Protein AF-0000000074705515 (afdb_homodimer)

Organism: Acropora cervicornis (NCBI:txid6130)

Solvent-accessible surface area (backbone atoms only — not comparable to full-atom values): 12328 Å² total; per-residue (Å²): 80,34,46,31,44,34,35,26,32,73,85,72,43,76,29,37,78,48,48,69,44,78,87,46,38,68,61,46,53,52,49,51,54,53,50,50,52,45,44,56,41,24,40,62,31,72,72,70,71,75,64,65,85,79,60,73,47,37,56,23,38,26,66,47,67,85,63,54,30,33,39,39,39,26,22,37,62,61,33,49,37,48,52,55,47,68,70,32,91,86,50,58,89,86,46,70,68,76,54,62,71,41,48,51,55,54,50,60,38,35,55,75,125,79,34,46,30,45,34,35,26,31,73,84,72,42,76,28,37,76,48,48,70,44,80,86,45,40,68,60,46,54,51,49,51,53,53,50,49,53,46,43,55,41,24,41,63,30,73,72,71,66,82,61,64,86,78,60,72,49,38,54,25,38,25,66,46,67,88,65,53,30,36,40,39,39,27,22,39,61,60,34,50,36,48,51,55,48,66,70,32,92,84,49,57,87,87,46,70,68,75,56,62,72,40,50,50,53,55,50,60,38,35,55,75,124

Nearest PDB structures (foldseek):
  9jq8-assembly1_A  TM=4.983E-01  e=3.612E-02  Promethearchaeum syntrophicum
  7f8f-assembly1_A-2  TM=4.568E-01  e=4.099E-02  Candidatus Odinarchaeum yellowstonii
  5y3a-assembly2_G  TM=5.419E-01  e=1.646E-01  Homo sapiens
  5x6u-assembly1_B  TM=5.073E-01  e=4.248E-01  Homo sapiens
  7unf-assembly1_a  TM=2.396E-01  e=4.996E+00  Homo sapiens

Foldseek 3Di:
DWQKKFKAALVRHTPDIDGPDPVCRVVVNVVSSVVVVVCVVCVVVVPDCPDPVPDQWDWDKDADPPGSMMMITIHRLLVVLVVVLVPDPPDDPPDDDDDPSNVVSVVVVVDPD/DWQKKFKAALVRHTPDIDGPDPVCRVVVNVVSSVVVVVCCVCVVVVPDCPDPVPDQWDWDKDADPPGSMMMITIHRLLVVLVVVLVPDPPDDPPDDDDDPSNVVSVVVVVDPD

Sequence (226 aa):
MAVCVAVIGKENYPLFLRTVSPEEELKFHYTVHTSLDVVEEKVSSLTKSSNDPRELYLGLYGYVTNTKIKFVVMFRKLHVAYTDMFCNPFYNPGENITSRIFERTVIGMMKQDMAVCVAVIGKENYPLFLRTVSPEEELKFHYTVHTSLDVVEEKVSSLTKSSNDPRELYLGLYGYVTNTKIKFVVMFRKLHVAYTDMFCNPFYNPGENITSRIFERTVIGMMKQD

pLDDT: mean 81.46, std 16.86, range [33.84, 96.12]

Radius of gyration: 16.66 Å; Cα contacts (8 Å, |Δi|>4): 358; chains: 2; bounding box: 40×55×41 Å

InterPro domains:
  IPR006722 Trafficking protein particle complex subunit 2 [PF04628] (7-111)
  IPR006722 Trafficking protein particle complex subunit 2 [PTHR12403] (1-110)
  IPR011012 Longin-like domain superfamily [SSF64356] (3-110)
  IPR044760 Trafficking protein particle complex subunit 2-like [cd14854] (3-110)

Structure (mmCIF, N/CA/C/O backbone):
data_AF-0000000074705515-model_v1
#
loop_
_entity.id
_entity.type
_entity.pdbx_description
1 polymer 'Trafficking protein particle complex subunit 2-like protein'
#
loop_
_atom_site.group_PDB
_atom_site.id
_atom_site.type_symbol
_atom_site.label_atom_id
_atom_site.label_alt_id
_atom_site.label_comp_id
_atom_site.label_asym_id
_atom_site.label_entity_id
_atom_site.label_seq_id
_atom_site.pdbx_PDB_ins_code
_atom_site.Cartn_x
_atom_site.Cartn_y
_atom_site.Cartn_z
_atom_site.occupancy
_atom_site.B_iso_or_equiv
_atom_site.auth_seq_id
_atom_site.auth_comp_id
_atom_site.auth_asym_id
_atom_site.auth_atom_id
_atom_site.pdbx_PDB_model_num
ATOM 1 N N . MET A 1 1 ? -8.562 4.43 -4.98 1 83.75 1 MET A N 1
ATOM 2 C CA . MET A 1 1 ? -8.516 3.303 -5.91 1 83.75 1 MET A CA 1
ATOM 3 C C . MET A 1 1 ? -7.094 3.078 -6.422 1 83.75 1 MET A C 1
ATOM 5 O O . MET A 1 1 ? -6.41 4.031 -6.801 1 83.75 1 MET A O 1
ATOM 9 N N . ALA A 1 2 ? -6.727 1.833 -6.402 1 93.56 2 ALA A N 1
ATOM 10 C CA . ALA A 1 2 ? -5.406 1.481 -6.918 1 93.56 2 ALA A CA 1
ATOM 11 C C . ALA A 1 2 ? -5.402 1.448 -8.445 1 93.56 2 ALA A C 1
ATOM 13 O O . ALA A 1 2 ? -6.387 1.04 -9.062 1 93.56 2 ALA A O 1
ATOM 14 N N . VAL A 1 3 ? -4.395 1.862 -9.062 1 93.75 3 VAL A N 1
ATOM 15 C CA . VAL A 1 3 ? -4.293 1.846 -10.523 1 93.75 3 VAL A CA 1
ATOM 16 C C . VAL A 1 3 ? -3.477 0.636 -10.969 1 93.75 3 VAL A C 1
ATOM 18 O O . VAL A 1 3 ? -3.506 0.258 -12.141 1 93.75 3 VAL A O 1
ATOM 21 N N . CYS A 1 4 ? -2.738 0.109 -10.039 1 94.31 4 CYS A N 1
ATOM 22 C CA . CYS A 1 4 ? -1.902 -1.054 -10.312 1 94.31 4 CYS A CA 1
ATOM 23 C C . CYS A 1 4 ? -1.697 -1.889 -9.055 1 94.31 4 CYS A C 1
ATOM 25 O O . CYS A 1 4 ? -1.466 -1.344 -7.977 1 94.31 4 CYS A O 1
ATOM 27 N N . VAL A 1 5 ? -1.771 -3.207 -9.172 1 95.75 5 VAL A N 1
ATOM 28 C CA . VAL A 1 5 ? -1.422 -4.164 -8.125 1 95.75 5 VAL A CA 1
ATOM 29 C C . VAL A 1 5 ? -0.512 -5.246 -8.695 1 95.75 5 VAL A C 1
ATOM 31 O O . VAL A 1 5 ? -0.834 -5.859 -9.719 1 95.75 5 VAL A O 1
ATOM 34 N N . ALA A 1 6 ? 0.625 -5.449 -8.094 1 95.88 6 ALA A N 1
ATOM 35 C CA . ALA A 1 6 ? 1.577 -6.461 -8.547 1 95.88 6 ALA A CA 1
ATOM 36 C C . ALA A 1 6 ? 2.02 -7.359 -7.398 1 95.88 6 ALA A C 1
ATOM 38 O O . ALA A 1 6 ? 2.182 -6.895 -6.27 1 95.88 6 ALA A O 1
ATOM 39 N N . VAL A 1 7 ? 2.16 -8.617 -7.688 1 95 7 VAL A N 1
ATOM 40 C CA . VAL A 1 7 ? 2.777 -9.586 -6.785 1 95 7 VAL A CA 1
ATOM 41 C C . VAL A 1 7 ? 4.109 -10.047 -7.363 1 95 7 VAL A C 1
ATOM 43 O O . VAL A 1 7 ? 4.168 -10.523 -8.5 1 95 7 VAL A O 1
ATOM 46 N N . ILE A 1 8 ? 5.094 -9.875 -6.543 1 92.5 8 ILE A N 1
ATOM 47 C CA . ILE A 1 8 ? 6.449 -10.156 -7.012 1 92.5 8 ILE A CA 1
ATOM 48 C C . ILE A 1 8 ? 7.023 -11.352 -6.254 1 92.5 8 ILE A C 1
ATOM 50 O O . ILE A 1 8 ? 6.988 -11.383 -5.02 1 92.5 8 ILE A O 1
ATOM 54 N N . GLY A 1 9 ? 7.586 -12.242 -6.949 1 90.12 9 GLY A N 1
ATOM 55 C CA . GLY A 1 9 ? 8.156 -13.438 -6.352 1 90.12 9 GLY A CA 1
ATOM 56 C C . GLY A 1 9 ? 9.508 -13.195 -5.707 1 90.12 9 GLY A C 1
ATOM 57 O O . GLY A 1 9 ? 10.062 -12.094 -5.797 1 90.12 9 GLY A O 1
ATOM 58 N N . LYS A 1 10 ? 10.031 -14.273 -5.148 1 84.94 10 LYS A N 1
ATOM 59 C CA . LYS A 1 10 ? 11.289 -14.227 -4.402 1 84.94 10 LYS A CA 1
ATOM 60 C C . LYS A 1 10 ? 12.445 -13.812 -5.297 1 84.94 10 LYS A C 1
ATOM 62 O O . LYS A 1 10 ? 13.375 -13.133 -4.848 1 84.94 10 LYS A O 1
ATOM 67 N N . GLU A 1 11 ? 12.344 -14.102 -6.547 1 84.81 11 GLU A N 1
ATOM 68 C CA . GLU A 1 11 ? 13.406 -13.781 -7.496 1 84.81 11 GLU A CA 1
ATOM 69 C C . GLU A 1 11 ? 13.148 -12.445 -8.18 1 84.81 11 GLU A C 1
ATOM 71 O O . GLU A 1 11 ? 13.727 -12.156 -9.227 1 84.81 11 GLU A O 1
ATOM 76 N N . ASN A 1 12 ? 12.25 -11.68 -7.758 1 83.12 12 ASN A N 1
ATOM 77 C CA . ASN A 1 12 ? 11.938 -10.328 -8.203 1 83.12 12 ASN A CA 1
ATOM 78 C C . ASN A 1 12 ? 11.281 -10.328 -9.578 1 83.12 12 ASN A C 1
ATOM 80 O O . ASN A 1 12 ? 11.406 -9.367 -10.336 1 83.12 12 ASN A O 1
ATOM 84 N N . TYR A 1 13 ? 10.68 -11.43 -9.914 1 87.88 13 TYR A N 1
ATOM 85 C CA . TYR A 1 13 ? 9.836 -11.484 -11.109 1 87.88 13 TYR A CA 1
ATOM 86 C C . TYR A 1 13 ? 8.367 -11.352 -10.742 1 87.88 13 TYR A C 1
ATOM 88 O O . TYR A 1 13 ? 7.922 -11.891 -9.727 1 87.88 13 TYR A O 1
ATOM 96 N N . PRO A 1 14 ? 7.676 -10.734 -11.641 1 92.44 14 PRO A N 1
ATOM 97 C CA . PRO A 1 14 ? 6.246 -10.594 -11.344 1 92.44 14 PRO A CA 1
ATOM 98 C C . PRO A 1 14 ? 5.484 -11.906 -11.484 1 92.44 14 PRO A C 1
ATOM 100 O O . PRO A 1 14 ? 5.621 -12.602 -12.492 1 92.44 14 PRO A O 1
ATOM 103 N N . LEU A 1 15 ? 4.77 -12.281 -10.484 1 94.88 15 LEU A N 1
ATOM 104 C CA . LEU A 1 15 ? 3.881 -13.438 -10.5 1 94.88 15 LEU A CA 1
ATOM 105 C C . LEU A 1 15 ? 2.463 -13.031 -10.875 1 94.88 15 LEU A C 1
ATOM 107 O O . LEU A 1 15 ? 1.646 -13.875 -11.25 1 94.88 15 LEU A O 1
ATOM 111 N N . PHE A 1 16 ? 2.127 -11.805 -10.734 1 96.06 16 PHE A N 1
ATOM 112 C CA . PHE A 1 16 ? 0.801 -11.25 -10.977 1 96.06 16 PHE A CA 1
ATOM 113 C C . PHE A 1 16 ? 0.88 -9.742 -11.203 1 96.06 16 PHE A C 1
ATOM 115 O O . PHE A 1 16 ? 1.636 -9.047 -10.523 1 96.06 16 PHE A O 1
ATOM 122 N N . LEU A 1 17 ? 0.233 -9.227 -12.203 1 95.62 17 LEU A N 1
ATOM 123 C CA . LEU A 1 17 ? 0.138 -7.797 -12.477 1 95.62 17 LEU A CA 1
ATOM 124 C C . LEU A 1 17 ? -1.242 -7.438 -13.016 1 95.62 17 LEU A C 1
ATOM 126 O O . LEU A 1 17 ? -1.699 -8.023 -14 1 95.62 17 LEU A O 1
ATOM 130 N N . ARG A 1 18 ? -1.896 -6.562 -12.367 1 94.88 18 ARG A N 1
ATOM 131 C CA . ARG A 1 18 ? -3.188 -6.051 -12.812 1 94.88 18 ARG A CA 1
ATOM 132 C C . ARG A 1 18 ? -3.215 -4.527 -12.773 1 94.88 18 ARG A C 1
ATOM 134 O O . ARG A 1 18 ? -2.734 -3.916 -11.82 1 94.88 18 ARG A O 1
ATOM 141 N N . THR A 1 19 ? -3.729 -3.92 -13.852 1 94.62 19 THR A N 1
ATOM 142 C CA . THR A 1 19 ? -3.846 -2.469 -13.945 1 94.62 19 THR A CA 1
ATOM 143 C C . THR A 1 19 ? -5.273 -2.062 -14.297 1 94.62 19 THR A C 1
ATOM 145 O O . THR A 1 19 ? -6.059 -2.881 -14.781 1 94.62 19 THR A O 1
ATOM 148 N N . VAL A 1 20 ? -5.691 -0.851 -13.984 1 91.75 20 VAL A N 1
ATOM 149 C CA . VAL A 1 20 ? -7.035 -0.36 -14.273 1 91.75 20 VAL A CA 1
ATOM 150 C C . VAL A 1 20 ? -7.25 -0.314 -15.789 1 91.75 20 VAL A C 1
ATOM 152 O O . VAL A 1 20 ? -8.352 -0.572 -16.266 1 91.75 20 VAL A O 1
ATOM 155 N N . SER A 1 21 ? -6.273 0.039 -16.484 1 90.06 21 SER A N 1
ATOM 156 C CA . SER A 1 21 ? -6.324 0.093 -17.938 1 90.06 21 SER A CA 1
ATOM 157 C C . SER A 1 21 ? -5.352 -0.904 -18.562 1 90.06 21 SER A C 1
ATOM 159 O O . SER A 1 21 ? -4.137 -0.794 -18.375 1 90.06 21 SER A O 1
ATOM 161 N N . PRO A 1 22 ? -5.898 -1.825 -19.359 1 87.94 22 PRO A N 1
ATOM 162 C CA . PRO A 1 22 ? -5.02 -2.809 -20 1 87.94 22 PRO A CA 1
ATOM 163 C C . PRO A 1 22 ? -3.928 -2.162 -20.844 1 87.94 22 PRO A C 1
ATOM 165 O O . PRO A 1 22 ? -2.834 -2.717 -20.984 1 87.94 22 PRO A O 1
ATOM 168 N N . GLU A 1 23 ? -4.23 -0.975 -21.281 1 91.31 23 GLU A N 1
ATOM 169 C CA . GLU A 1 23 ? -3.279 -0.285 -22.156 1 91.31 23 GLU A CA 1
ATOM 170 C C . GLU A 1 23 ? -2.062 0.196 -21.359 1 91.31 23 GLU A C 1
ATOM 172 O O . GLU A 1 23 ? -1.017 0.49 -21.953 1 91.31 23 GLU A O 1
ATOM 177 N N . GLU A 1 24 ? -2.193 0.232 -20.078 1 89.44 24 GLU A N 1
ATOM 178 C CA . GLU A 1 24 ? -1.112 0.754 -19.25 1 89.44 24 GLU A CA 1
ATOM 179 C C . GLU A 1 24 ? -0.312 -0.377 -18.609 1 89.44 24 GLU A C 1
ATOM 181 O O . GLU A 1 24 ? 0.621 -0.129 -17.844 1 89.44 24 GLU A O 1
ATOM 186 N N . GLU A 1 25 ? -0.607 -1.573 -18.953 1 90.12 25 GLU A N 1
ATOM 187 C CA . GLU A 1 25 ? 0.01 -2.725 -18.312 1 90.12 25 GLU A CA 1
ATOM 188 C C . GLU A 1 25 ? 1.523 -2.725 -18.5 1 90.12 25 GLU A C 1
ATOM 190 O O . GLU A 1 25 ? 2.277 -2.967 -17.562 1 90.12 25 GLU A O 1
ATOM 195 N N . LEU A 1 26 ? 1.938 -2.443 -19.781 1 88.44 26 LEU A N 1
ATOM 196 C CA . LEU A 1 26 ? 3.367 -2.426 -20.078 1 88.44 26 LEU A CA 1
ATOM 197 C C . LEU A 1 26 ? 4.066 -1.324 -19.281 1 88.44 26 LEU A C 1
ATOM 199 O O . LEU A 1 26 ? 5.133 -1.549 -18.703 1 88.44 26 LEU A O 1
ATOM 203 N N . LYS A 1 27 ? 3.484 -0.218 -19.25 1 89.44 27 LYS A N 1
ATOM 204 C CA . LYS A 1 27 ? 4.016 0.913 -18.5 1 89.44 27 LYS A CA 1
ATOM 205 C C . LYS A 1 27 ? 4.188 0.559 -17.016 1 89.44 27 LYS A C 1
ATOM 207 O O . LYS A 1 27 ? 5.25 0.8 -16.438 1 89.44 27 LYS A O 1
ATOM 212 N N . PHE A 1 28 ? 3.221 -0.114 -16.5 1 89.19 28 PHE A N 1
ATOM 213 C CA . PHE A 1 28 ? 3.273 -0.417 -15.078 1 89.19 28 PHE A CA 1
ATOM 214 C C . PHE A 1 28 ? 4.219 -1.581 -14.805 1 89.19 28 PHE A C 1
ATOM 216 O O . PHE A 1 28 ? 4.867 -1.631 -13.758 1 89.19 28 PHE A O 1
ATOM 223 N N . HIS A 1 29 ? 4.324 -2.43 -15.734 1 89.19 29 HIS A N 1
ATOM 224 C CA . HIS A 1 29 ? 5.316 -3.492 -15.609 1 89.19 29 HIS A CA 1
ATOM 225 C C . HIS A 1 29 ? 6.707 -2.918 -15.367 1 89.19 29 HIS A C 1
ATOM 227 O O . HIS A 1 29 ? 7.41 -3.355 -14.453 1 89.19 29 HIS A O 1
ATOM 233 N N . TYR A 1 30 ? 7.012 -1.935 -16.188 1 86.75 30 TYR A N 1
ATOM 234 C CA . TYR A 1 30 ? 8.305 -1.267 -16.062 1 86.75 30 TYR A CA 1
ATOM 235 C C . TYR A 1 30 ? 8.391 -0.478 -14.758 1 86.75 30 TYR A C 1
ATOM 237 O O . TYR A 1 30 ? 9.398 -0.529 -14.062 1 86.75 30 TYR A O 1
ATOM 245 N N . THR A 1 31 ? 7.418 0.195 -14.406 1 84.69 31 THR A N 1
ATOM 246 C CA . THR A 1 31 ? 7.371 1.037 -13.211 1 84.69 31 THR A CA 1
ATOM 247 C C . THR A 1 31 ? 7.555 0.199 -11.953 1 84.69 31 THR A C 1
ATOM 249 O O . THR A 1 31 ? 8.289 0.591 -11.039 1 84.69 31 THR A O 1
ATOM 252 N N . VAL A 1 32 ? 6.941 -0.949 -11.93 1 85.88 32 VAL A N 1
ATOM 253 C CA . VAL A 1 32 ? 7.031 -1.849 -10.789 1 85.88 32 VAL A CA 1
ATOM 254 C C . VAL A 1 32 ? 8.469 -2.342 -10.633 1 85.88 32 VAL A C 1
ATOM 256 O O . VAL A 1 32 ? 9.031 -2.293 -9.539 1 85.88 32 VAL A O 1
ATOM 259 N N . HIS A 1 33 ? 9.031 -2.672 -11.695 1 83.25 33 HIS A N 1
ATOM 260 C CA . HIS A 1 33 ? 10.414 -3.145 -11.672 1 83.25 33 HIS A CA 1
ATOM 261 C C . HIS A 1 33 ? 11.359 -2.066 -11.148 1 83.25 33 HIS A C 1
ATOM 263 O O . HIS A 1 33 ? 12.188 -2.334 -10.281 1 83.25 33 HIS A O 1
ATOM 269 N N . THR A 1 34 ? 11.188 -0.962 -11.703 1 79.06 34 THR A N 1
ATOM 270 C CA . THR A 1 34 ? 12.062 0.144 -11.328 1 79.06 34 THR A CA 1
ATOM 271 C C . THR A 1 34 ? 11.844 0.538 -9.867 1 79.06 34 THR A C 1
ATOM 273 O O . THR A 1 34 ? 12.797 0.833 -9.148 1 79.06 34 THR A O 1
ATOM 276 N N . SER A 1 35 ? 10.57 0.546 -9.367 1 74.06 35 SER A N 1
ATOM 277 C CA . SER A 1 35 ? 10.242 0.903 -7.988 1 74.06 35 SER A CA 1
ATOM 278 C C . SER A 1 35 ? 10.859 -0.084 -7 1 74.06 35 SER A C 1
ATOM 280 O O . SER A 1 35 ? 11.375 0.315 -5.957 1 74.06 35 SER A O 1
ATOM 282 N N . LEU A 1 36 ? 10.836 -1.249 -7.398 1 75.25 36 LEU A N 1
ATOM 283 C CA . LEU A 1 36 ? 11.398 -2.277 -6.535 1 75.25 36 LEU A CA 1
ATOM 284 C C . LEU A 1 36 ? 12.906 -2.1 -6.387 1 75.25 36 LEU A C 1
ATOM 286 O O . LEU A 1 36 ? 13.453 -2.244 -5.289 1 75.25 36 LEU A O 1
ATOM 290 N N . ASP A 1 37 ? 13.523 -1.811 -7.457 1 72.19 37 ASP A N 1
ATOM 291 C CA . ASP A 1 37 ? 14.961 -1.555 -7.434 1 72.19 37 ASP A CA 1
ATOM 292 C C . ASP A 1 37 ? 15.289 -0.381 -6.512 1 72.19 37 ASP A C 1
ATOM 294 O O . ASP A 1 37 ? 16.266 -0.433 -5.758 1 72.19 37 ASP A O 1
ATOM 298 N N . VAL A 1 38 ? 14.5 0.589 -6.621 1 69.25 38 VAL A N 1
ATOM 299 C CA . VAL A 1 38 ? 14.727 1.807 -5.852 1 69.25 38 VAL A CA 1
ATOM 300 C C . VAL A 1 38 ? 14.484 1.528 -4.367 1 69.25 38 VAL A C 1
ATOM 302 O O . VAL A 1 38 ? 15.258 1.971 -3.516 1 69.25 38 VAL A O 1
ATOM 305 N N . VAL A 1 39 ? 13.469 0.827 -4.102 1 66.81 39 VAL A N 1
ATOM 306 C CA . VAL A 1 39 ? 13.141 0.515 -2.713 1 66.81 39 VAL A CA 1
ATOM 307 C C . VAL A 1 39 ? 14.25 -0.344 -2.104 1 66.81 39 VAL A C 1
ATOM 309 O O . VAL A 1 39 ? 14.703 -0.084 -0.985 1 66.81 39 VAL A O 1
ATOM 312 N N . GLU A 1 40 ? 14.594 -1.318 -2.828 1 66.69 40 GLU A N 1
ATOM 313 C CA . GLU A 1 40 ? 15.656 -2.188 -2.346 1 66.69 40 GLU A CA 1
ATOM 314 C C . GLU A 1 40 ? 16.953 -1.404 -2.139 1 66.69 40 GLU A C 1
ATOM 316 O O . GLU A 1 40 ? 17.703 -1.676 -1.199 1 66.69 40 GLU A O 1
ATOM 321 N N . GLU A 1 41 ? 17.047 -0.485 -3.117 1 63.94 41 GLU A N 1
ATOM 322 C CA . GLU A 1 41 ? 18.234 0.354 -3 1 63.94 41 GLU A CA 1
ATOM 323 C C . GLU A 1 41 ? 18.109 1.339 -1.842 1 63.94 41 GLU A C 1
ATOM 325 O O . GLU A 1 41 ? 19.062 1.567 -1.104 1 63.94 41 GLU A O 1
ATOM 330 N N . LYS A 1 42 ? 16.969 2.064 -1.9 1 57.47 42 LYS A N 1
ATOM 331 C CA . LYS A 1 42 ? 16.75 3.051 -0.849 1 57.47 42 LYS A CA 1
ATOM 332 C C . LYS A 1 42 ? 16.641 2.385 0.52 1 57.47 42 LYS A C 1
ATOM 334 O O . LYS A 1 42 ? 17.156 2.908 1.512 1 57.47 42 LYS A O 1
ATOM 339 N N . VAL A 1 43 ? 15.742 1.42 0.415 1 50.38 43 VAL A N 1
ATOM 340 C CA . VAL A 1 43 ? 15.719 0.692 1.68 1 50.38 43 VAL A CA 1
ATOM 341 C C . VAL A 1 43 ? 17.141 0.292 2.068 1 50.38 43 VAL A C 1
ATOM 343 O O . VAL A 1 43 ? 17.516 0.378 3.24 1 50.38 43 VAL A O 1
ATOM 346 N N . SER A 1 44 ? 17.766 -0.224 1.074 1 49.06 44 SER A N 1
ATOM 347 C CA . SER A 1 44 ? 19.1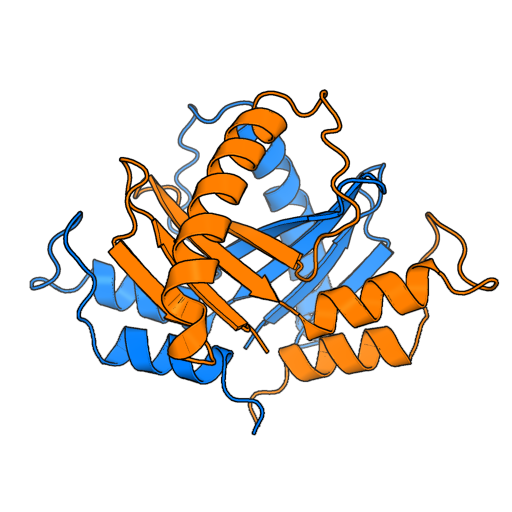72 -0.494 1.375 1 49.06 44 SER A CA 1
ATOM 348 C C . SER A 1 44 ? 19.953 0.799 1.591 1 49.06 44 SER A C 1
ATOM 350 O O . SER A 1 44 ? 20.938 0.821 2.336 1 49.06 44 SER A O 1
ATOM 352 N N . SER A 1 45 ? 19.578 1.835 0.698 1 46.62 45 SER A N 1
ATOM 353 C CA . SER A 1 45 ? 20.234 3.133 0.786 1 46.62 45 SER A CA 1
ATOM 354 C C . SER A 1 45 ? 19.328 4.176 1.424 1 46.62 45 SER A C 1
ATOM 356 O O . SER A 1 45 ? 18.484 4.773 0.745 1 46.62 45 SER A O 1
ATOM 358 N N . LEU A 1 46 ? 18.469 3.926 2.316 1 41 46 LEU A N 1
ATOM 359 C CA . LEU A 1 46 ? 17.719 5.047 2.867 1 41 46 LEU A CA 1
ATOM 360 C C . LEU A 1 46 ? 18.453 6.363 2.633 1 41 46 LEU A C 1
ATOM 362 O O . LEU A 1 46 ? 17.953 7.43 2.988 1 41 46 LEU A O 1
ATOM 366 N N . THR A 1 47 ? 19.734 6.43 2.406 1 33.84 47 THR A N 1
ATOM 367 C CA . THR A 1 47 ? 20.234 7.781 2.193 1 33.84 47 THR A CA 1
ATOM 368 C C . THR A 1 47 ? 19.797 8.32 0.834 1 33.84 47 THR A C 1
ATOM 370 O O . THR A 1 47 ? 19.688 9.531 0.64 1 33.84 47 THR A O 1
ATOM 373 N N . LYS A 1 48 ? 20.172 7.598 -0.294 1 34.16 48 LYS A N 1
ATOM 374 C CA . LYS A 1 48 ? 20.391 8.445 -1.463 1 34.16 48 LYS A CA 1
ATOM 375 C C . LYS A 1 48 ? 19.062 8.836 -2.113 1 34.16 48 LYS A C 1
ATOM 377 O O . LYS A 1 48 ? 18.156 8.008 -2.211 1 34.16 48 LYS A O 1
ATOM 382 N N . SER A 1 49 ? 18.594 10.062 -2.277 1 37.28 49 SER A N 1
ATOM 383 C CA . SER A 1 49 ? 17.594 11.031 -2.715 1 37.28 49 SER A CA 1
ATOM 384 C C . SER A 1 49 ? 17.094 10.719 -4.121 1 37.28 49 SER A C 1
ATOM 386 O O . SER A 1 49 ? 17.562 11.312 -5.098 1 37.28 49 SER A O 1
ATOM 388 N N . SER A 1 50 ? 17.016 9.633 -4.68 1 37.09 50 SER A N 1
ATOM 389 C CA . SER A 1 50 ? 16.734 9.953 -6.074 1 37.09 50 SER A CA 1
ATOM 390 C C . SER A 1 50 ? 15.336 10.562 -6.215 1 37.09 50 SER A C 1
ATOM 392 O O . SER A 1 50 ? 14.352 9.977 -5.762 1 37.09 50 SER A O 1
ATOM 394 N N . ASN A 1 51 ? 15.109 11.82 -6.141 1 39.62 51 ASN A N 1
ATOM 395 C CA . ASN A 1 51 ? 14.234 12.969 -6.359 1 39.62 51 ASN A CA 1
ATOM 396 C C . ASN A 1 51 ? 13.391 12.797 -7.617 1 39.62 51 ASN A C 1
ATOM 398 O O . ASN A 1 51 ? 13.789 13.227 -8.703 1 39.62 51 ASN A O 1
ATOM 402 N N . ASP A 1 52 ? 12.766 11.734 -7.984 1 44.41 52 ASP A N 1
ATOM 403 C CA . ASP A 1 52 ? 12.062 12.102 -9.211 1 44.41 52 ASP A CA 1
ATOM 404 C C . ASP A 1 52 ? 10.664 12.633 -8.898 1 44.41 52 ASP A C 1
ATOM 406 O O . ASP A 1 52 ? 9.773 11.867 -8.523 1 44.41 52 ASP A O 1
ATOM 410 N N . PRO A 1 53 ? 10.453 13.883 -8.531 1 44.16 53 PRO A N 1
ATOM 411 C CA . PRO A 1 53 ? 9.219 14.648 -8.344 1 44.16 53 PRO A CA 1
ATOM 412 C C . PRO A 1 53 ? 8.117 14.242 -9.32 1 44.16 53 PRO A C 1
ATOM 414 O O . PRO A 1 53 ? 6.957 14.617 -9.141 1 44.16 53 PRO A O 1
ATOM 417 N N . ARG A 1 54 ? 8.484 13.633 -10.367 1 45.09 54 ARG A N 1
ATOM 418 C CA . ARG A 1 54 ? 7.594 13.398 -11.5 1 45.09 54 ARG A CA 1
ATOM 419 C C . ARG A 1 54 ? 6.746 12.148 -11.281 1 45.09 54 ARG A C 1
ATOM 421 O O . ARG A 1 54 ? 6.059 11.688 -12.195 1 45.09 54 ARG A O 1
ATOM 428 N N . GLU A 1 55 ? 6.664 11.727 -9.984 1 62.22 55 GLU A N 1
ATOM 429 C CA . GLU A 1 55 ? 5.918 10.484 -9.828 1 62.22 55 GLU A CA 1
ATOM 430 C C . GLU A 1 55 ? 4.414 10.742 -9.836 1 62.22 55 GLU A C 1
ATOM 432 O O . GLU A 1 55 ? 3.928 11.641 -9.141 1 62.22 55 GLU A O 1
ATOM 437 N N . LEU A 1 56 ? 3.719 10.172 -10.781 1 70.5 56 LEU A N 1
ATOM 438 C CA . LEU A 1 56 ? 2.279 10.32 -10.977 1 70.5 56 LEU A CA 1
ATOM 439 C C . LEU A 1 56 ? 1.506 9.43 -10.016 1 70.5 56 LEU A C 1
ATOM 441 O O . LEU A 1 56 ? 0.307 9.633 -9.805 1 70.5 56 LEU A O 1
ATOM 445 N N . TYR A 1 57 ? 2.275 8.633 -9.305 1 82.38 57 TYR A N 1
ATOM 446 C CA . TYR A 1 57 ? 1.628 7.656 -8.438 1 82.38 57 TYR A CA 1
ATOM 447 C C . TYR A 1 57 ? 2.389 7.5 -7.129 1 82.38 57 TYR A C 1
ATOM 449 O O . TYR A 1 57 ? 3.592 7.766 -7.066 1 82.38 57 TYR A O 1
ATOM 457 N N . LEU A 1 58 ? 1.644 7.172 -6.203 1 84.56 58 LEU A N 1
ATOM 458 C CA . LEU A 1 58 ? 2.266 6.68 -4.977 1 84.56 58 LEU A CA 1
ATOM 459 C C . LEU A 1 58 ? 2.393 5.16 -5.008 1 84.56 58 LEU A C 1
ATOM 461 O O . LEU A 1 58 ? 1.388 4.449 -5.07 1 84.56 58 LEU A O 1
ATOM 465 N N . GLY A 1 59 ? 3.553 4.711 -4.984 1 86.81 59 GLY A N 1
ATOM 466 C CA . GLY A 1 59 ? 3.797 3.283 -4.871 1 86.81 59 GLY A CA 1
ATOM 467 C C . GLY A 1 59 ? 4.012 2.824 -3.443 1 86.81 59 GLY A C 1
ATOM 468 O O . GLY A 1 59 ? 4.785 3.432 -2.699 1 86.81 59 GLY A O 1
ATOM 469 N N . LEU A 1 60 ? 3.24 1.812 -3.141 1 86.12 60 LEU A N 1
ATOM 470 C CA . LEU A 1 60 ? 3.393 1.205 -1.823 1 86.12 60 LEU A CA 1
ATOM 471 C C . LEU A 1 60 ? 3.875 -0.237 -1.941 1 86.12 60 LEU A C 1
ATOM 473 O O . LEU A 1 60 ? 3.438 -0.971 -2.83 1 86.12 60 LEU A O 1
ATOM 477 N N . TYR A 1 61 ? 4.746 -0.532 -1.023 1 84.12 61 TYR A N 1
ATOM 478 C CA . TYR A 1 61 ? 5.375 -1.848 -1.065 1 84.12 61 TYR A CA 1
ATOM 479 C C . TYR A 1 61 ? 5.211 -2.572 0.266 1 84.12 61 TYR A C 1
ATOM 481 O O . TYR A 1 61 ? 5.273 -1.951 1.329 1 84.12 61 TYR A O 1
ATOM 489 N N . GLY A 1 62 ? 5.004 -3.85 0.147 1 85.25 62 GLY A N 1
ATOM 490 C CA . GLY A 1 62 ? 4.949 -4.676 1.343 1 85.25 62 GLY A CA 1
ATOM 491 C C . GLY A 1 62 ? 5.363 -6.113 1.094 1 85.25 62 GLY A C 1
ATOM 492 O O . GLY A 1 62 ? 5.469 -6.543 -0.056 1 85.25 62 GLY A O 1
ATOM 493 N N . TYR A 1 63 ? 5.785 -6.711 2.135 1 76.94 63 TYR A N 1
ATOM 494 C CA . TYR A 1 63 ? 6.281 -8.078 2.049 1 76.94 63 TYR A CA 1
ATOM 495 C C . TYR A 1 63 ? 5.465 -9.016 2.938 1 76.94 63 TYR A C 1
ATOM 497 O O . TYR A 1 63 ? 5.039 -8.625 4.027 1 76.94 63 TYR A O 1
ATOM 505 N N . VAL A 1 64 ? 5.219 -10.188 2.322 1 69.19 64 VAL A N 1
ATOM 506 C CA . VAL A 1 64 ? 4.652 -11.242 3.162 1 69.19 64 VAL A CA 1
ATOM 507 C C . VAL A 1 64 ? 5.777 -12.055 3.797 1 69.19 64 VAL A C 1
ATOM 509 O O . VAL A 1 64 ? 6.547 -12.711 3.094 1 69.19 64 VAL A O 1
ATOM 512 N N . THR A 1 65 ? 6.016 -11.844 5.039 1 61.53 65 THR A N 1
ATOM 513 C CA . THR A 1 65 ? 7.168 -12.234 5.844 1 61.53 65 THR A CA 1
ATOM 514 C C . THR A 1 65 ? 7.621 -13.648 5.488 1 61.53 65 THR A C 1
ATOM 516 O O . THR A 1 65 ? 8.812 -13.875 5.246 1 61.53 65 THR A O 1
ATOM 519 N N . ASN A 1 66 ? 6.895 -14.656 5.473 1 65.06 66 ASN A N 1
ATOM 520 C CA . ASN A 1 66 ? 7.406 -16.016 5.395 1 65.06 66 ASN A CA 1
ATOM 521 C C . ASN A 1 66 ? 7.504 -16.5 3.947 1 65.06 66 ASN A C 1
ATOM 523 O O . ASN A 1 66 ? 8.094 -17.547 3.676 1 65.06 66 ASN A O 1
ATOM 527 N N . THR A 1 67 ? 7.258 -15.664 3.025 1 72.19 67 THR A N 1
ATOM 528 C CA . THR A 1 67 ? 7.18 -16.172 1.661 1 72.19 67 THR A CA 1
ATOM 529 C C . THR A 1 67 ? 8.109 -15.391 0.737 1 72.19 67 THR A C 1
ATOM 531 O O . THR A 1 67 ? 8.352 -15.805 -0.398 1 72.19 67 THR A O 1
ATOM 534 N N . LYS A 1 68 ? 8.836 -14.297 1.252 1 77.81 68 LYS A N 1
ATOM 535 C CA . LYS A 1 68 ? 9.633 -13.391 0.433 1 77.81 68 LYS A CA 1
ATOM 536 C C . LYS A 1 68 ? 8.844 -12.898 -0.776 1 77.81 68 LYS A C 1
ATOM 538 O O . LYS A 1 68 ? 9.414 -12.695 -1.852 1 77.81 68 LYS A O 1
ATOM 543 N N . ILE A 1 69 ? 7.613 -12.969 -0.658 1 87.12 69 ILE A N 1
ATOM 544 C CA . ILE A 1 69 ? 6.727 -12.422 -1.68 1 87.12 69 ILE A CA 1
ATOM 545 C C . ILE A 1 69 ? 6.469 -10.945 -1.405 1 87.12 69 ILE A C 1
ATOM 547 O O . ILE A 1 69 ? 6.25 -10.547 -0.258 1 87.12 69 ILE A O 1
ATOM 551 N N . LYS A 1 70 ? 6.562 -10.164 -2.506 1 87.75 70 LYS A N 1
ATOM 552 C CA . LYS A 1 70 ? 6.395 -8.719 -2.402 1 87.75 70 LYS A CA 1
ATOM 553 C C . LYS A 1 70 ? 5.113 -8.258 -3.094 1 87.75 70 LYS A C 1
ATOM 555 O O . LYS A 1 70 ? 4.727 -8.812 -4.125 1 87.75 70 LYS A O 1
ATOM 560 N N . PHE A 1 71 ? 4.492 -7.312 -2.422 1 91.81 71 PHE A N 1
ATOM 561 C CA . PHE A 1 71 ? 3.346 -6.645 -3.021 1 91.81 71 PHE A CA 1
ATOM 562 C C . PHE A 1 71 ? 3.682 -5.199 -3.369 1 91.81 71 PHE A C 1
ATOM 564 O O . PHE A 1 71 ? 4.352 -4.508 -2.598 1 91.81 71 PHE A O 1
ATOM 571 N N . VAL A 1 72 ? 3.221 -4.805 -4.523 1 92.25 72 VAL A N 1
ATOM 572 C CA . VAL A 1 72 ? 3.307 -3.402 -4.922 1 92.25 72 VAL A CA 1
ATOM 573 C C . VAL A 1 72 ? 1.922 -2.889 -5.309 1 92.25 72 VAL A C 1
ATOM 575 O O . VAL A 1 72 ? 1.229 -3.508 -6.121 1 92.25 72 VAL A O 1
ATOM 578 N N . VAL A 1 73 ? 1.517 -1.874 -4.73 1 93.56 73 VAL A N 1
ATOM 579 C CA . VAL A 1 73 ? 0.258 -1.222 -5.078 1 93.56 73 VAL A CA 1
ATOM 580 C C . VAL A 1 73 ? 0.504 0.256 -5.371 1 93.56 73 VAL A C 1
ATOM 582 O O . VAL A 1 73 ? 1.199 0.937 -4.613 1 93.56 73 VAL A O 1
ATOM 585 N N . MET A 1 74 ? -0.096 0.756 -6.445 1 93.06 74 MET A N 1
ATOM 586 C CA . MET A 1 74 ? 0.086 2.15 -6.836 1 93.06 74 MET A CA 1
ATOM 587 C C . MET A 1 74 ? -1.24 2.902 -6.805 1 93.06 74 MET A C 1
ATOM 589 O O . MET A 1 74 ? -2.248 2.418 -7.32 1 93.06 74 MET A O 1
ATOM 593 N N . PHE A 1 75 ? -1.194 4.008 -6.191 1 92.25 75 PHE A N 1
ATOM 594 C CA . PHE A 1 75 ? -2.369 4.859 -6.055 1 92.25 75 PHE A CA 1
ATOM 595 C C . PHE A 1 75 ? -2.148 6.203 -6.742 1 92.25 75 PHE A C 1
ATOM 597 O O . PHE A 1 75 ? -1.2 6.922 -6.422 1 92.25 75 PHE A O 1
ATOM 604 N N . ARG A 1 76 ? -3.104 6.555 -7.57 1 91 76 ARG A N 1
ATOM 605 C CA . ARG A 1 76 ? -3.014 7.855 -8.219 1 91 76 ARG A CA 1
ATOM 606 C C . ARG A 1 76 ? -3.738 8.922 -7.41 1 91 76 ARG A C 1
ATOM 608 O O . ARG A 1 76 ? -3.178 9.984 -7.133 1 91 76 ARG A O 1
ATOM 615 N N . LYS A 1 77 ? -4.973 8.711 -6.973 1 91.88 77 LYS A N 1
ATOM 616 C CA . LYS A 1 77 ? -5.785 9.695 -6.266 1 91.88 77 LYS A CA 1
ATOM 617 C C . LYS A 1 77 ? -5.152 10.07 -4.93 1 91.88 77 LYS A C 1
ATOM 619 O O . LYS A 1 77 ? -5.148 11.242 -4.547 1 91.88 77 LYS A O 1
ATOM 624 N N . LEU A 1 78 ? -4.605 9.141 -4.254 1 93.12 78 LEU A N 1
ATOM 625 C CA . LEU A 1 78 ? -3.934 9.414 -2.986 1 93.12 78 LEU A CA 1
ATOM 626 C C . LEU A 1 78 ? -2.705 10.297 -3.203 1 93.12 78 LEU A C 1
ATOM 628 O O . LEU A 1 78 ? -2.473 11.242 -2.447 1 93.12 78 LEU A O 1
ATOM 632 N N . HIS A 1 79 ? -2.018 9.953 -4.234 1 90.38 79 HIS A N 1
ATOM 633 C CA . HIS A 1 79 ? -0.847 10.75 -4.574 1 90.38 79 HIS A CA 1
ATOM 634 C C . HIS A 1 79 ? -1.231 12.203 -4.855 1 90.38 79 HIS A C 1
ATOM 636 O O . HIS A 1 79 ? -0.623 13.125 -4.312 1 90.38 79 HIS A O 1
ATOM 642 N N . VAL A 1 80 ? -2.188 12.32 -5.68 1 92.19 80 VAL A N 1
ATOM 643 C CA . VAL A 1 80 ? -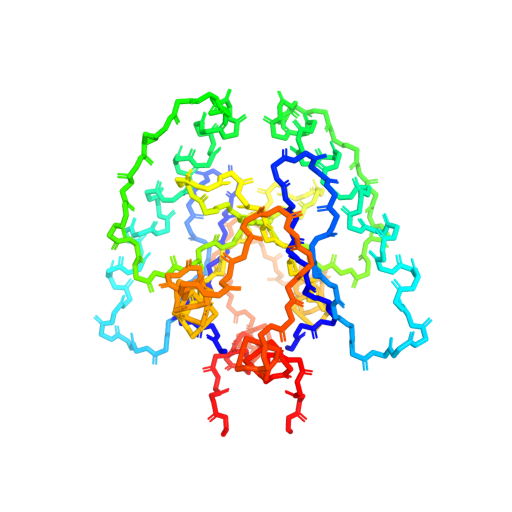2.643 13.648 -6.078 1 92.19 80 VAL A CA 1
ATOM 644 C C . VAL A 1 80 ? -3.17 14.398 -4.859 1 92.19 80 VAL A C 1
ATOM 646 O O . VAL A 1 80 ? -2.848 15.57 -4.66 1 92.19 80 VAL A O 1
ATOM 649 N N . ALA A 1 81 ? -3.961 13.75 -4.043 1 93.31 81 ALA A N 1
ATOM 650 C CA . ALA A 1 81 ? -4.508 14.391 -2.848 1 93.31 81 ALA A CA 1
ATOM 651 C C . ALA A 1 81 ? -3.396 14.867 -1.92 1 93.31 81 ALA A C 1
ATOM 653 O O . ALA A 1 81 ? -3.457 15.977 -1.391 1 93.31 81 ALA A O 1
ATOM 654 N N . TYR A 1 82 ? -2.41 14.07 -1.757 1 93 82 TYR A N 1
ATOM 655 C CA . TYR A 1 82 ? -1.303 14.445 -0.885 1 93 82 TYR A CA 1
ATOM 656 C C . TYR A 1 82 ? -0.524 15.617 -1.468 1 93 82 TYR A C 1
ATOM 658 O O . TYR A 1 82 ? -0.208 16.578 -0.758 1 93 82 TYR A O 1
ATOM 666 N N . THR A 1 83 ? -0.166 15.539 -2.719 1 89.88 83 THR A N 1
ATOM 667 C CA . THR A 1 83 ? 0.61 16.594 -3.375 1 89.88 83 THR A CA 1
ATOM 668 C C . THR A 1 83 ? -0.145 17.906 -3.354 1 89.88 83 THR A C 1
ATOM 670 O O . THR A 1 83 ? 0.454 18.969 -3.152 1 89.88 83 THR A O 1
ATOM 673 N N . ASP A 1 84 ? -1.449 17.859 -3.621 1 92.12 84 ASP A N 1
ATOM 674 C CA . ASP A 1 84 ? -2.27 19.062 -3.559 1 92.12 84 ASP A CA 1
ATOM 675 C C . ASP A 1 84 ? -2.23 19.688 -2.162 1 92.12 84 ASP A C 1
ATOM 677 O O . ASP A 1 84 ? -2.119 20.906 -2.021 1 92.12 84 ASP A O 1
ATOM 681 N N . MET A 1 85 ? -2.365 18.828 -1.175 1 92.12 85 MET A N 1
ATOM 682 C CA . MET A 1 85 ? -2.311 19.297 0.206 1 92.12 85 MET A CA 1
ATOM 683 C C . MET A 1 85 ? -0.936 19.859 0.533 1 92.12 85 MET A C 1
ATOM 685 O O . MET A 1 85 ? -0.832 20.938 1.136 1 92.12 85 MET A O 1
ATOM 689 N N . PHE A 1 86 ? 0.088 19.172 0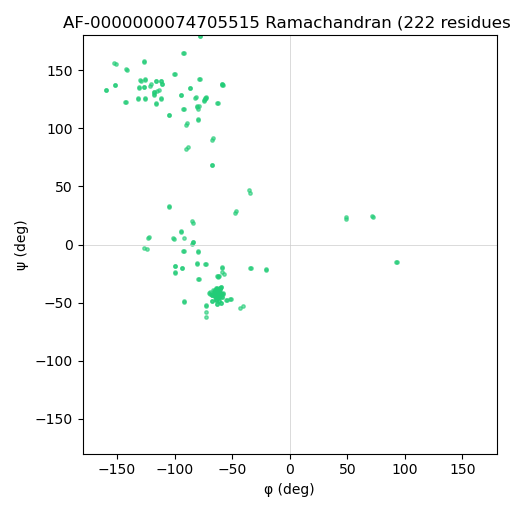.154 1 86.31 86 PHE A N 1
ATOM 690 C CA . PHE A 1 86 ? 1.463 19.562 0.439 1 86.31 86 PHE A CA 1
ATOM 691 C C . PHE A 1 86 ? 1.784 20.922 -0.192 1 86.31 86 PHE A C 1
ATOM 693 O O . PHE A 1 86 ? 2.496 21.734 0.401 1 86.31 86 PHE A O 1
ATOM 700 N N . CYS A 1 87 ? 1.245 21.109 -1.381 1 89.12 87 CYS A N 1
ATOM 701 C CA . CYS A 1 87 ? 1.524 22.344 -2.102 1 89.12 87 CYS A CA 1
ATOM 702 C C . CYS A 1 87 ? 0.584 23.469 -1.656 1 89.12 87 CYS A C 1
ATOM 704 O O . CYS A 1 87 ? 0.627 24.578 -2.197 1 89.12 87 CYS A O 1
ATOM 706 N N . ASN A 1 88 ? -0.285 23.266 -0.721 1 89.25 88 ASN A N 1
ATOM 707 C CA . ASN A 1 88 ? -1.162 24.266 -0.117 1 89.25 88 ASN A CA 1
ATOM 708 C C . ASN A 1 88 ? -0.395 25.203 0.817 1 89.25 88 ASN A C 1
ATOM 710 O O . ASN A 1 88 ? 0.334 24.734 1.697 1 89.25 88 ASN A O 1
ATOM 714 N N . PRO A 1 89 ? -0.464 26.578 0.611 1 90.12 89 PRO A N 1
ATOM 715 C CA . PRO A 1 89 ? 0.255 27.531 1.444 1 90.12 89 PRO A CA 1
ATOM 716 C C . PRO A 1 89 ? -0.116 27.438 2.922 1 90.12 89 PRO A C 1
ATOM 718 O O . PRO A 1 89 ? 0.628 27.906 3.783 1 90.12 89 PRO A O 1
ATO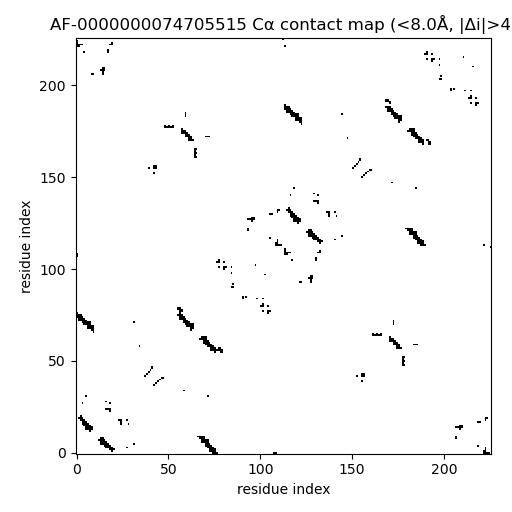M 721 N N . PHE A 1 90 ? -1.22 26.859 3.205 1 89.69 90 PHE A N 1
ATOM 722 C CA . PHE A 1 90 ? -1.692 26.734 4.582 1 89.69 90 PHE A CA 1
ATOM 723 C C . PHE A 1 90 ? -1.23 25.438 5.207 1 89.69 90 PHE A C 1
ATOM 725 O O . PHE A 1 90 ? -1.574 25.125 6.352 1 89.69 90 PHE A O 1
ATOM 732 N N . TYR A 1 91 ? -0.604 24.609 4.406 1 88.94 91 TYR A N 1
ATOM 733 C CA . TYR A 1 91 ? -0.096 23.359 4.934 1 88.94 91 TYR A CA 1
ATOM 734 C C . TYR A 1 91 ? 1.241 23.562 5.637 1 88.94 91 TYR A C 1
ATOM 736 O O . TYR A 1 91 ? 2.137 24.219 5.105 1 88.94 91 TYR A O 1
ATOM 744 N N . ASN A 1 92 ? 1.395 23.141 6.855 1 87.81 92 ASN A N 1
ATOM 745 C CA . ASN A 1 92 ? 2.648 23.156 7.602 1 87.81 92 ASN A CA 1
ATOM 746 C C . ASN A 1 92 ? 3.252 21.766 7.707 1 87.81 92 ASN A C 1
ATOM 748 O O . ASN A 1 92 ? 2.75 20.922 8.453 1 87.81 92 ASN A O 1
ATOM 752 N N . PRO A 1 93 ? 4.359 21.609 7.027 1 84.12 93 PRO A N 1
ATOM 753 C CA . PRO A 1 93 ? 4.988 20.281 7.082 1 84.12 93 PRO A CA 1
ATOM 754 C C . PRO A 1 93 ? 5.355 19.859 8.508 1 84.12 93 PRO A C 1
ATOM 756 O O . PRO A 1 93 ? 5.883 20.672 9.273 1 84.12 93 PRO A O 1
ATOM 759 N N . GLY A 1 94 ? 5.105 18.625 8.82 1 86.12 94 GLY A N 1
ATOM 760 C CA . GLY A 1 94 ? 5.441 18.141 10.148 1 86.12 94 GLY A CA 1
ATOM 761 C C . GLY A 1 94 ? 4.297 18.25 11.141 1 86.12 94 GLY A C 1
ATOM 762 O O . GLY A 1 94 ? 4.371 17.719 12.25 1 86.12 94 GLY A O 1
ATOM 763 N N . GLU A 1 95 ? 3.291 19.047 10.758 1 91.31 95 GLU A N 1
ATOM 764 C CA . GLU A 1 95 ? 2.102 19.141 11.602 1 91.31 95 GLU A CA 1
ATOM 765 C C . GLU A 1 95 ? 1.041 18.141 11.18 1 91.31 95 GLU A C 1
ATOM 767 O O . GLU A 1 95 ? 1.109 17.578 10.078 1 91.31 95 GLU A O 1
ATOM 772 N N . ASN A 1 96 ? 0.046 17.938 12.086 1 93.94 96 ASN A N 1
ATOM 773 C CA . ASN A 1 96 ? -1.044 17.016 11.773 1 93.94 96 ASN A CA 1
ATOM 774 C C . ASN A 1 96 ? -1.783 17.438 10.508 1 93.94 96 ASN A C 1
ATOM 776 O O . ASN A 1 96 ? -2 18.641 10.281 1 93.94 96 ASN A O 1
ATOM 780 N N . ILE A 1 97 ? -2.076 16.469 9.734 1 94.62 97 ILE A N 1
ATOM 781 C CA . ILE A 1 97 ? -2.816 16.734 8.5 1 94.62 97 ILE A CA 1
ATOM 782 C C . ILE A 1 97 ? -4.281 17.016 8.828 1 94.62 97 ILE A C 1
ATOM 784 O O . ILE A 1 97 ? -4.957 16.188 9.445 1 94.62 97 ILE A O 1
ATOM 788 N N . THR A 1 98 ? -4.758 18.172 8.406 1 92.31 98 THR A N 1
ATOM 789 C CA . THR A 1 98 ? -6.133 18.562 8.688 1 92.31 98 THR A CA 1
ATOM 790 C C . THR A 1 98 ? -6.895 18.844 7.395 1 92.31 98 THR A C 1
ATOM 792 O O . THR A 1 98 ? -8.047 19.266 7.43 1 92.31 98 THR A O 1
ATOM 795 N N . SER A 1 99 ? -6.285 18.578 6.277 1 94.06 99 SER A N 1
ATOM 796 C CA . SER A 1 99 ? -6.926 18.797 4.98 1 94.06 99 SER A CA 1
ATOM 797 C C . SER A 1 99 ? -8.156 17.906 4.824 1 94.06 99 SER A C 1
ATOM 799 O O . SER A 1 99 ? -8.055 16.672 4.836 1 94.06 99 SER A O 1
ATOM 801 N N . ARG A 1 100 ? -9.273 18.531 4.605 1 93.62 100 ARG A N 1
ATOM 802 C CA . ARG A 1 100 ? -10.523 17.797 4.449 1 93.62 100 ARG A CA 1
ATOM 803 C C . ARG A 1 100 ? -10.539 17.016 3.145 1 93.62 100 ARG A C 1
ATOM 805 O O . ARG A 1 100 ? -11.07 15.906 3.088 1 93.62 100 ARG A O 1
ATOM 812 N N . ILE A 1 101 ? -10.031 17.656 2.125 1 94.69 101 ILE A N 1
ATOM 813 C CA . ILE A 1 101 ? -10.008 17.016 0.818 1 94.69 101 ILE A CA 1
ATOM 814 C C . ILE A 1 101 ? -9.172 15.734 0.895 1 94.69 101 ILE A C 1
ATOM 816 O O . ILE A 1 101 ? -9.578 14.688 0.382 1 94.69 101 ILE A O 1
ATOM 820 N N . PHE A 1 102 ? -8.023 15.75 1.582 1 96 102 PHE A N 1
ATOM 821 C CA . PHE A 1 102 ? -7.172 14.578 1.752 1 96 102 PHE A CA 1
ATOM 822 C C . PHE A 1 102 ? -7.895 13.5 2.553 1 96 102 PHE A C 1
ATOM 824 O O . PHE A 1 102 ? -7.898 12.328 2.164 1 96 102 PHE A O 1
ATOM 831 N N . GLU A 1 103 ? -8.492 13.969 3.561 1 95.31 103 GLU A N 1
ATOM 832 C CA . GLU A 1 103 ? -9.219 13.023 4.406 1 95.31 103 GLU A CA 1
ATOM 833 C C . GLU A 1 103 ? -10.32 12.32 3.625 1 95.31 103 GLU A C 1
ATOM 835 O O . GLU A 1 103 ? -10.516 11.109 3.773 1 95.31 103 GLU A O 1
ATOM 840 N N . ARG A 1 104 ? -11.008 13.039 2.834 1 95.5 104 ARG A N 1
ATOM 841 C CA . ARG A 1 104 ? -12.078 12.461 2.027 1 95.5 104 ARG A CA 1
ATOM 842 C C . ARG A 1 104 ? -11.523 11.414 1.06 1 95.5 104 ARG A C 1
ATOM 844 O O . ARG A 1 104 ? -12.141 10.367 0.846 1 95.5 104 ARG A O 1
ATOM 851 N N . THR A 1 105 ? -10.406 11.711 0.486 1 94.38 105 THR A N 1
ATOM 852 C CA . THR A 1 105 ? -9.766 10.766 -0.424 1 94.38 105 THR A CA 1
ATOM 853 C C . THR A 1 105 ? -9.414 9.477 0.301 1 94.38 105 THR A C 1
ATOM 855 O O . THR A 1 105 ? -9.664 8.383 -0.211 1 94.38 105 THR A O 1
ATOM 858 N N . VAL A 1 106 ? -8.883 9.633 1.502 1 95.19 106 VAL A N 1
ATOM 859 C CA . VAL A 1 106 ? -8.5 8.469 2.301 1 95.19 106 VAL A CA 1
ATOM 860 C C . VAL A 1 106 ? -9.734 7.656 2.664 1 95.19 106 VAL A C 1
ATOM 862 O O . VAL A 1 106 ? -9.734 6.43 2.555 1 95.19 106 VAL A O 1
ATOM 865 N N . ILE A 1 107 ? -10.773 8.359 3.061 1 93.38 107 ILE A N 1
ATOM 866 C CA . ILE A 1 107 ? -12.016 7.684 3.428 1 93.38 107 ILE A CA 1
ATOM 867 C C . ILE A 1 107 ? -12.555 6.902 2.23 1 93.38 107 ILE A C 1
ATOM 869 O O . ILE A 1 107 ? -13.055 5.785 2.385 1 93.38 107 ILE A O 1
ATOM 873 N N . GLY A 1 108 ? -12.422 7.43 1.074 1 92.5 108 GLY A N 1
ATOM 874 C CA . GLY A 1 108 ? -12.852 6.75 -0.139 1 92.5 108 GLY A CA 1
ATOM 875 C C . GLY A 1 108 ? -12.117 5.441 -0.378 1 92.5 108 GLY A C 1
ATOM 876 O O . GLY A 1 108 ? -12.68 4.512 -0.963 1 92.5 108 GLY A O 1
ATOM 877 N N . MET A 1 109 ? -10.938 5.359 0.113 1 91.88 109 MET A N 1
ATOM 878 C CA . MET A 1 109 ? -10.125 4.156 -0.057 1 91.88 109 MET A CA 1
ATOM 879 C C . MET A 1 109 ? -10.531 3.08 0.943 1 91.88 109 MET A C 1
ATOM 881 O O . MET A 1 109 ? -10.156 1.916 0.792 1 91.88 109 MET A O 1
ATOM 885 N N . MET A 1 110 ? -11.258 3.527 1.963 1 90.19 110 MET A N 1
ATOM 886 C CA . MET A 1 110 ? -11.625 2.604 3.035 1 90.19 110 MET A CA 1
ATOM 887 C C . MET A 1 110 ? -13.047 2.094 2.855 1 90.19 110 MET A C 1
ATOM 889 O O . MET A 1 110 ? -13.492 1.202 3.582 1 90.19 110 MET A O 1
ATOM 893 N N . LYS A 1 111 ? -14.031 2.785 2.137 1 75.12 111 LYS A N 1
ATOM 894 C CA . LYS A 1 111 ? -15.453 2.473 2.027 1 75.12 111 LYS A CA 1
ATOM 895 C C . LYS A 1 111 ? -15.695 1.366 1.006 1 75.12 111 LYS A C 1
ATOM 897 O O . LYS A 1 111 ? -15.008 1.299 -0.019 1 75.12 111 LYS A O 1
ATOM 902 N N . GLN A 1 112 ? -16.047 0.166 1.473 1 58.12 112 GLN A N 1
ATOM 903 C CA . GLN A 1 112 ? -16.609 -0.868 0.606 1 58.12 112 GLN A CA 1
ATOM 904 C C . GLN A 1 112 ? -17.984 -0.477 0.102 1 58.12 112 GLN A C 1
ATOM 906 O O . GLN A 1 112 ? -18.891 -0.19 0.897 1 58.12 112 GLN A O 1
ATOM 911 N N . ASP A 1 113 ? -18.141 0.542 -0.768 1 41.28 113 ASP A N 1
ATOM 912 C CA . ASP A 1 113 ? -19.531 0.5 -1.212 1 41.28 113 ASP A CA 1
ATOM 913 C C . ASP A 1 113 ? -19.969 -0.933 -1.504 1 41.28 113 ASP A C 1
ATOM 915 O O . ASP A 1 113 ? -19.172 -1.757 -1.946 1 41.28 113 ASP A O 1
ATOM 919 N N . MET B 1 1 ? -10.297 -3.037 0.021 1 83.81 1 MET B N 1
ATOM 920 C CA . MET B 1 1 ? -10.5 -1.896 0.908 1 83.81 1 MET B CA 1
ATOM 921 C C . MET B 1 1 ? -9.438 -1.859 2.002 1 83.81 1 MET B C 1
ATOM 923 O O . MET B 1 1 ? -9.125 -2.889 2.6 1 83.81 1 MET B O 1
ATOM 927 N N . ALA B 1 2 ? -8.938 -0.675 2.184 1 93.69 2 ALA B N 1
ATOM 928 C CA . ALA B 1 2 ? -7.945 -0.501 3.244 1 93.69 2 ALA B CA 1
ATOM 929 C C . ALA B 1 2 ? -8.617 -0.417 4.613 1 93.69 2 ALA B C 1
ATOM 931 O O . ALA B 1 2 ? -9.695 0.156 4.746 1 93.69 2 ALA B O 1
ATOM 932 N N . VAL B 1 3 ? -8.07 -0.943 5.609 1 93.88 3 VAL B N 1
ATOM 933 C CA . VAL B 1 3 ? -8.625 -0.891 6.961 1 93.88 3 VAL B CA 1
ATOM 934 C C . VAL B 1 3 ? -7.926 0.204 7.766 1 93.88 3 VAL B C 1
ATOM 936 O O . VAL B 1 3 ? -8.422 0.624 8.812 1 93.88 3 VAL B O 1
ATOM 939 N N . CYS B 1 4 ? -6.785 0.58 7.277 1 94.44 4 CYS B N 1
ATOM 940 C CA . CYS B 1 4 ? -6 1.618 7.934 1 94.44 4 CYS B CA 1
ATOM 941 C C . CYS B 1 4 ? -5.141 2.371 6.93 1 94.44 4 CYS B C 1
ATOM 943 O O . CYS B 1 4 ? -4.535 1.763 6.043 1 94.44 4 CYS B O 1
ATOM 945 N N . VAL B 1 5 ? -5.066 3.682 7.039 1 95.81 5 VAL B N 1
ATOM 946 C CA . VAL B 1 5 ? -4.152 4.543 6.293 1 95.81 5 VAL B CA 1
ATOM 947 C C . VAL B 1 5 ? -3.451 5.504 7.25 1 95.81 5 VAL B C 1
ATOM 949 O O . VAL B 1 5 ? -4.102 6.188 8.039 1 95.81 5 VAL B O 1
ATOM 952 N N . ALA B 1 6 ? -2.148 5.523 7.215 1 95.94 6 ALA B N 1
ATOM 953 C CA . ALA B 1 6 ? -1.366 6.402 8.086 1 95.94 6 ALA B CA 1
ATOM 954 C C . ALA B 1 6 ? -0.332 7.188 7.281 1 95.94 6 ALA B C 1
ATOM 956 O O . ALA B 1 6 ? 0.25 6.664 6.328 1 95.94 6 ALA B O 1
ATOM 957 N N . VAL B 1 7 ? -0.157 8.406 7.645 1 95 7 VAL B N 1
ATOM 958 C CA . VAL B 1 7 ? 0.93 9.242 7.145 1 95 7 VAL B CA 1
ATOM 959 C C . VAL B 1 7 ? 1.919 9.531 8.273 1 95 7 VAL B C 1
ATOM 961 O O . VAL B 1 7 ? 1.535 10.031 9.328 1 95 7 VAL B O 1
ATOM 964 N N . ILE B 1 8 ? 3.133 9.211 7.965 1 92.62 8 ILE B N 1
ATOM 965 C CA . ILE B 1 8 ? 4.164 9.297 8.992 1 92.62 8 ILE B CA 1
ATOM 966 C C . ILE B 1 8 ? 5.18 10.375 8.609 1 92.62 8 ILE B C 1
ATOM 968 O O . ILE B 1 8 ? 5.703 10.375 7.496 1 92.62 8 ILE B O 1
ATOM 972 N N . GLY B 1 9 ? 5.488 11.203 9.523 1 90.19 9 GLY B N 1
ATOM 973 C CA . GLY B 1 9 ? 6.438 12.281 9.281 1 90.19 9 GLY B CA 1
ATOM 974 C C . GLY B 1 9 ? 7.883 11.82 9.289 1 90.19 9 GLY B C 1
ATOM 975 O O . GLY B 1 9 ? 8.164 10.656 9.578 1 90.19 9 GLY B O 1
ATOM 976 N N . LYS B 1 10 ? 8.75 12.789 9.055 1 84.94 10 LYS B N 1
ATOM 977 C CA . LYS B 1 10 ? 10.18 12.523 8.93 1 84.94 10 LYS B CA 1
ATOM 978 C C . LYS B 1 10 ? 10.75 11.977 10.234 1 84.94 10 LYS B C 1
ATOM 980 O O . LYS B 1 10 ? 11.672 11.156 10.211 1 84.94 10 LYS B O 1
ATOM 985 N N . GLU B 1 11 ? 10.164 12.305 11.328 1 85.25 11 GLU B N 1
ATOM 986 C CA . GLU B 1 11 ? 10.633 11.875 12.641 1 85.25 11 GLU B CA 1
ATOM 987 C C . GLU B 1 11 ? 9.906 10.609 13.094 1 85.25 11 GLU B C 1
ATOM 989 O O . GLU B 1 11 ? 9.914 10.273 14.281 1 85.25 11 GLU B O 1
ATOM 994 N N . ASN B 1 12 ? 9.195 9.969 12.281 1 83.5 12 ASN B N 1
ATOM 995 C CA . ASN B 1 12 ? 8.516 8.695 12.5 1 83.5 12 ASN B CA 1
ATOM 996 C C . ASN B 1 12 ? 7.328 8.844 13.445 1 83.5 12 ASN B C 1
ATOM 998 O O . ASN B 1 12 ? 6.973 7.902 14.156 1 83.5 12 ASN B O 1
ATOM 1002 N N . TYR B 1 13 ? 6.797 10.039 13.5 1 88 13 TYR B N 1
ATOM 1003 C CA . TYR B 1 13 ? 5.535 10.258 14.203 1 88 13 TYR B CA 1
ATOM 1004 C C . TYR B 1 13 ? 4.371 10.328 13.227 1 88 13 TYR B C 1
ATOM 1006 O O . TYR B 1 13 ? 4.504 10.891 12.133 1 88 13 TYR B O 1
ATOM 1014 N N . PRO B 1 14 ? 3.268 9.844 13.703 1 92.56 14 PRO B N 1
ATOM 1015 C CA . PRO B 1 14 ? 2.109 9.898 12.812 1 92.56 14 PRO B CA 1
ATOM 1016 C C . PRO B 1 14 ? 1.564 11.312 12.641 1 92.56 14 PRO B C 1
ATOM 1018 O O . PRO B 1 14 ? 1.345 12.023 13.625 1 92.56 14 PRO B O 1
ATOM 1021 N N . LEU B 1 15 ? 1.438 11.758 11.43 1 94.88 15 LEU B N 1
ATOM 1022 C CA . LEU B 1 15 ? 0.813 13.031 11.086 1 94.88 15 LEU B CA 1
ATOM 1023 C C . LEU B 1 15 ? -0.668 12.844 10.773 1 94.88 15 LEU B C 1
ATOM 1025 O O . LEU B 1 15 ? -1.434 13.812 10.773 1 94.88 15 LEU B O 1
ATOM 1029 N N . PHE B 1 16 ? -1.073 11.688 10.469 1 96.12 16 PHE B N 1
ATOM 1030 C CA . PHE B 1 16 ? -2.432 11.336 10.07 1 96.12 16 PHE B CA 1
ATOM 1031 C C . PHE B 1 16 ? -2.684 9.844 10.258 1 96.12 16 PHE B C 1
ATOM 1033 O O . PHE B 1 16 ? -1.815 9.016 9.969 1 96.12 16 PHE B O 1
ATOM 1040 N N . LEU B 1 17 ? -3.773 9.461 10.852 1 95.69 17 LEU B N 1
ATOM 1041 C CA . LEU B 1 17 ? -4.188 8.07 11.008 1 95.69 17 LEU B CA 1
ATOM 1042 C C . LEU B 1 17 ? -5.699 7.93 10.859 1 95.69 17 LEU B C 1
ATOM 1044 O O . LEU B 1 17 ? -6.457 8.609 11.555 1 95.69 17 LEU B O 1
ATOM 1048 N N . ARG B 1 18 ? -6.113 7.141 9.961 1 94.94 18 ARG B N 1
ATOM 1049 C CA . ARG B 1 18 ? -7.527 6.832 9.773 1 94.94 18 ARG B CA 1
ATOM 1050 C C . ARG B 1 18 ? -7.75 5.328 9.672 1 94.94 18 ARG B C 1
ATOM 1052 O O . ARG B 1 18 ? -6.984 4.625 9.008 1 94.94 18 ARG B O 1
ATOM 1059 N N . THR B 1 19 ? -8.773 4.844 10.375 1 94.81 19 THR B N 1
ATOM 1060 C CA . THR B 1 19 ? -9.125 3.426 10.359 1 94.81 19 THR B CA 1
ATOM 1061 C C . THR B 1 19 ? -10.602 3.24 10.008 1 94.81 19 THR B C 1
ATOM 1063 O O . THR B 1 19 ? -11.398 4.18 10.125 1 94.81 19 THR B O 1
ATOM 1066 N N . VAL B 1 20 ? -11 2.084 9.516 1 91.81 20 VAL B N 1
ATOM 1067 C CA . VAL B 1 20 ? -12.391 1.798 9.156 1 91.81 20 VAL B CA 1
ATOM 1068 C C . VAL B 1 20 ? -13.266 1.841 10.406 1 91.81 20 VAL B C 1
ATOM 1070 O O . VAL B 1 20 ? -14.422 2.256 10.344 1 91.81 20 VAL B O 1
ATOM 1073 N N . SER B 1 21 ? -12.766 1.386 11.445 1 90.25 21 SER B N 1
ATOM 1074 C CA . SER B 1 21 ? -13.469 1.396 12.727 1 90.25 21 SER B CA 1
ATOM 1075 C C . SER B 1 21 ? -12.742 2.264 13.75 1 90.25 21 SER B C 1
ATOM 1077 O O . SER B 1 21 ? -11.602 1.976 14.117 1 90.25 21 SER B O 1
ATOM 1079 N N . PRO B 1 22 ? -13.461 3.273 14.258 1 88.06 22 PRO B N 1
ATOM 1080 C CA . PRO B 1 22 ? -12.82 4.141 15.25 1 88.06 22 PRO B CA 1
ATOM 1081 C C . PRO B 1 22 ? -12.336 3.375 16.484 1 88.06 22 PRO B C 1
ATOM 1083 O O . PRO B 1 22 ? -11.344 3.768 17.109 1 88.06 22 PRO B O 1
ATOM 1086 N N . GLU B 1 23 ? -12.953 2.262 16.688 1 91.5 23 GLU B N 1
ATOM 1087 C CA . GLU B 1 23 ? -12.602 1.475 17.875 1 91.5 23 GLU B CA 1
ATOM 1088 C C . GLU B 1 23 ? -11.242 0.796 17.703 1 91.5 23 GLU B C 1
ATOM 1090 O O . GLU B 1 23 ? -10.625 0.379 18.672 1 91.5 23 GLU B O 1
ATOM 1095 N N . GLU B 1 24 ? -10.805 0.731 16.5 1 89.75 24 GLU B N 1
ATOM 1096 C CA . GLU B 1 24 ? -9.555 0.03 16.219 1 89.75 24 GLU B CA 1
ATOM 1097 C C . GLU B 1 24 ? -8.398 1.011 16.047 1 89.75 24 GLU B C 1
ATOM 1099 O O . GLU B 1 24 ? -7.27 0.604 15.766 1 89.75 24 GLU B O 1
ATOM 1104 N N . GLU B 1 25 ? -8.641 2.252 16.266 1 90.31 25 GLU B N 1
ATOM 1105 C CA . GLU B 1 25 ? -7.641 3.279 15.992 1 90.31 25 GLU B CA 1
ATOM 1106 C C . GLU B 1 25 ? -6.391 3.07 16.844 1 90.31 25 GLU B C 1
ATOM 1108 O O . GLU B 1 25 ? -5.27 3.164 16.344 1 90.31 25 GLU B O 1
ATOM 1113 N N . LEU B 1 26 ? -6.633 2.783 18.172 1 88.75 26 LEU B N 1
ATOM 1114 C CA . LEU B 1 26 ? -5.496 2.568 19.062 1 88.75 26 LEU B CA 1
ATOM 1115 C C . LEU B 1 26 ? -4.688 1.352 18.625 1 88.75 26 LEU B C 1
ATOM 1117 O O . LEU B 1 26 ? -3.453 1.399 18.594 1 88.75 26 LEU B O 1
ATOM 1121 N N . LYS B 1 27 ? -5.352 0.349 18.297 1 89.75 27 LYS B N 1
ATOM 1122 C CA . LYS B 1 27 ? -4.711 -0.875 17.828 1 89.75 27 LYS B CA 1
ATOM 1123 C C . LYS B 1 27 ? -3.85 -0.607 16.594 1 89.75 27 LYS B C 1
ATOM 1125 O O . LYS B 1 27 ? -2.689 -1.021 16.547 1 89.75 27 LYS B O 1
ATOM 1130 N N . PHE B 1 28 ? -4.367 0.182 15.734 1 89.38 28 PHE B N 1
ATOM 1131 C CA . PHE B 1 28 ? -3.639 0.419 14.492 1 89.38 28 PHE B CA 1
ATOM 1132 C C . PHE B 1 28 ? -2.516 1.427 14.703 1 89.38 28 PHE B C 1
ATOM 1134 O O . PHE B 1 28 ? -1.47 1.347 14.055 1 89.38 28 PHE B O 1
ATOM 1141 N N . HIS B 1 29 ? -2.719 2.283 15.609 1 89.38 29 HIS B N 1
ATOM 1142 C CA . HIS B 1 29 ? -1.633 3.186 15.977 1 89.38 29 HIS B CA 1
ATOM 1143 C C . HIS B 1 29 ? -0.378 2.41 16.359 1 89.38 29 HIS B C 1
ATOM 1145 O O . HIS B 1 29 ? 0.715 2.705 15.867 1 89.38 29 HIS B O 1
ATOM 1151 N N . TYR B 1 30 ? -0.615 1.428 17.188 1 87.19 30 TYR B N 1
ATOM 1152 C CA . TYR B 1 30 ? 0.484 0.579 17.641 1 87.19 30 TYR B CA 1
ATOM 1153 C C . TYR B 1 30 ? 1.026 -0.263 16.484 1 87.19 30 TYR B C 1
ATOM 1155 O O . TYR B 1 30 ? 2.242 -0.379 16.312 1 87.19 30 TYR B O 1
ATOM 1163 N N . THR B 1 31 ? 0.23 -0.803 15.727 1 85 31 THR B N 1
ATOM 1164 C CA . THR B 1 31 ? 0.601 -1.676 14.617 1 85 31 THR B CA 1
ATOM 1165 C C . THR B 1 31 ? 1.444 -0.921 13.594 1 85 31 THR B C 1
ATOM 1167 O O . THR B 1 31 ? 2.441 -1.446 13.094 1 85 31 THR B O 1
ATOM 1170 N N . VAL B 1 32 ? 1.074 0.294 13.328 1 86.31 32 VAL B N 1
ATOM 1171 C CA . VAL B 1 32 ? 1.797 1.127 12.375 1 86.31 32 VAL B CA 1
ATOM 1172 C C . VAL B 1 32 ? 3.205 1.406 12.891 1 86.31 32 VAL B C 1
ATOM 1174 O O . VAL B 1 32 ? 4.188 1.235 12.164 1 86.31 32 VAL B O 1
ATOM 1177 N N . HIS B 1 33 ? 3.275 1.706 14.102 1 83.75 33 HIS B N 1
ATOM 1178 C CA . HIS B 1 33 ? 4.57 1.979 14.711 1 83.75 33 HIS B CA 1
ATOM 1179 C C . HIS B 1 33 ? 5.484 0.76 14.641 1 83.75 33 HIS B C 1
ATOM 1181 O O . HIS B 1 33 ? 6.648 0.874 14.242 1 83.75 33 HIS B O 1
ATOM 1187 N N . THR B 1 34 ? 4.941 -0.297 15.031 1 79.75 34 THR B N 1
ATOM 1188 C CA . THR B 1 34 ? 5.719 -1.529 15.062 1 79.75 34 THR B CA 1
ATOM 1189 C C . THR B 1 34 ? 6.121 -1.943 13.648 1 79.75 34 THR B C 1
ATOM 1191 O O . THR B 1 34 ? 7.246 -2.395 13.422 1 79.75 34 THR B O 1
ATOM 1194 N N . SER B 1 35 ? 5.215 -1.8 12.625 1 74.75 35 SER B N 1
ATOM 1195 C CA . SER B 1 35 ? 5.492 -2.164 11.242 1 74.75 35 SER B CA 1
ATOM 1196 C C . SER B 1 35 ? 6.613 -1.31 10.656 1 74.75 35 SER B C 1
ATOM 1198 O O . SER B 1 35 ? 7.484 -1.816 9.945 1 74.75 35 SER B O 1
ATOM 1200 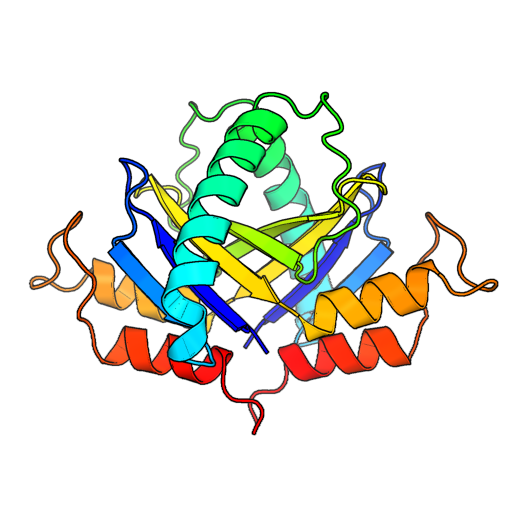N N . LEU B 1 36 ? 6.582 -0.127 11.023 1 75.44 36 LEU B N 1
ATOM 1201 C CA . LEU B 1 36 ? 7.613 0.78 10.531 1 75.44 36 LEU B CA 1
ATOM 1202 C C . LEU B 1 36 ? 8.984 0.386 11.07 1 75.44 36 LEU B C 1
ATOM 1204 O O . LEU B 1 36 ? 9.969 0.409 10.328 1 75.44 36 LEU B O 1
ATOM 1208 N N . ASP B 1 37 ? 9.023 0.047 12.297 1 72.69 37 ASP B N 1
ATOM 1209 C CA . ASP B 1 37 ? 10.266 -0.404 12.898 1 72.69 37 ASP B CA 1
ATOM 1210 C C . ASP B 1 37 ? 10.805 -1.646 12.195 1 72.69 37 ASP B C 1
ATOM 1212 O O . ASP B 1 37 ? 12.008 -1.757 11.953 1 72.69 37 ASP B O 1
ATOM 1216 N N . VAL B 1 38 ? 9.914 -2.486 11.93 1 69.69 38 VAL B N 1
ATOM 1217 C CA . VAL B 1 38 ? 10.281 -3.752 11.305 1 69.69 38 VAL B CA 1
ATOM 1218 C C . VAL B 1 38 ? 10.773 -3.504 9.875 1 69.69 38 VAL B C 1
ATOM 1220 O O . VAL B 1 38 ? 11.773 -4.082 9.445 1 69.69 38 VAL B O 1
ATOM 1223 N N . VAL B 1 39 ? 10.086 -2.68 9.188 1 67.31 39 VAL B N 1
ATOM 1224 C CA . VAL B 1 39 ? 10.461 -2.377 7.809 1 67.31 39 VAL B CA 1
ATOM 1225 C C . VAL B 1 39 ? 11.828 -1.703 7.777 1 67.31 39 VAL B C 1
ATOM 1227 O O . VAL B 1 39 ? 12.688 -2.061 6.965 1 67.31 39 VAL B O 1
ATOM 1230 N N . GLU B 1 40 ? 11.953 -0.759 8.609 1 67.19 40 GLU B N 1
ATOM 1231 C CA . GLU B 1 40 ? 13.242 -0.067 8.68 1 67.19 40 GLU B CA 1
ATOM 1232 C C . GLU B 1 40 ? 14.367 -1.029 9.039 1 67.19 40 GLU B C 1
ATOM 1234 O O . GLU B 1 40 ? 15.484 -0.901 8.539 1 67.19 40 GLU B O 1
ATOM 1239 N N . GLU B 1 41 ? 13.891 -1.926 9.922 1 64.31 41 GLU B N 1
ATOM 1240 C CA . GLU B 1 41 ? 14.875 -2.926 10.312 1 64.31 41 GLU B CA 1
ATOM 1241 C C . GLU B 1 41 ? 15.141 -3.916 9.188 1 64.31 41 GLU B C 1
ATOM 1243 O O . GLU B 1 41 ? 16.281 -4.301 8.945 1 64.31 41 GLU B O 1
ATOM 1248 N N . LYS B 1 42 ? 14.008 -4.457 8.695 1 58.41 42 LYS B N 1
ATOM 1249 C CA . LYS B 1 42 ? 14.141 -5.434 7.621 1 58.41 42 LYS B CA 1
ATOM 1250 C C . LYS B 1 42 ? 14.75 -4.801 6.375 1 58.41 42 LYS B C 1
ATOM 1252 O O . LYS B 1 42 ? 15.57 -5.422 5.695 1 58.41 42 LYS B O 1
ATOM 1257 N N . VAL B 1 43 ? 14.062 -3.723 6.109 1 50.72 43 VAL B N 1
ATOM 1258 C CA . VAL B 1 43 ? 14.695 -3.029 4.996 1 50.72 43 VAL B CA 1
ATOM 1259 C C . VAL B 1 43 ? 16.172 -2.826 5.289 1 50.72 43 VAL B C 1
ATOM 1261 O O . VAL B 1 43 ? 17.016 -2.984 4.402 1 50.72 43 VAL B O 1
ATOM 1264 N N . SER B 1 44 ? 16.375 -2.369 6.48 1 49.88 44 SER B N 1
ATOM 1265 C CA . SER B 1 44 ? 17.781 -2.289 6.844 1 49.88 44 SER B CA 1
ATOM 1266 C C . SER B 1 44 ? 18.406 -3.676 6.941 1 49.88 44 SER B C 1
ATOM 1268 O O . SER B 1 44 ? 19.609 -3.84 6.711 1 49.88 44 SER B O 1
ATOM 1270 N N . SER B 1 45 ? 17.547 -4.637 7.543 1 46.97 45 SER B N 1
ATOM 1271 C CA . SER B 1 45 ? 18 -6.012 7.703 1 46.97 45 SER B CA 1
ATOM 1272 C C . SER B 1 45 ? 17.344 -6.938 6.684 1 46.97 45 SER B C 1
ATOM 1274 O O . SER B 1 45 ? 16.547 -7.801 7.051 1 46.97 45 SER B O 1
ATOM 1276 N N . LEU B 1 46 ? 17.031 -6.586 5.535 1 41.5 46 LEU B N 1
ATOM 1277 C CA . LEU B 1 46 ? 16.469 -7.605 4.652 1 41.5 46 LEU B CA 1
ATOM 1278 C C . LEU B 1 46 ? 16.844 -9.008 5.133 1 41.5 46 LEU B C 1
ATOM 1280 O O . LEU B 1 46 ? 16.438 -10 4.535 1 41.5 46 LEU B O 1
ATOM 1284 N N . THR B 1 47 ? 17.844 -9.227 5.91 1 34.34 47 THR B N 1
ATOM 1285 C CA . THR B 1 47 ? 18.031 -10.625 6.281 1 34.34 47 THR B CA 1
ATOM 1286 C C . THR B 1 47 ? 16.953 -11.07 7.27 1 34.34 47 THR B C 1
ATOM 1288 O O . THR B 1 47 ? 16.625 -12.258 7.344 1 34.34 47 THR B O 1
ATOM 1291 N N . LYS B 1 48 ? 16.906 -10.422 8.516 1 34.5 48 LYS B N 1
ATOM 1292 C CA . LYS B 1 48 ? 16.422 -11.25 9.625 1 34.5 48 LYS B CA 1
ATOM 1293 C C . LYS B 1 48 ? 14.898 -11.352 9.617 1 34.5 48 LYS B C 1
ATOM 1295 O O . LYS B 1 48 ? 14.211 -10.352 9.383 1 34.5 48 LYS B O 1
ATOM 1300 N N . SER B 1 49 ? 14.188 -12.469 9.438 1 38.12 49 SER B N 1
ATOM 1301 C CA . SER B 1 49 ? 12.938 -13.203 9.305 1 38.12 49 SER B CA 1
ATOM 1302 C C . SER B 1 49 ? 11.953 -12.812 10.406 1 38.12 49 SER B C 1
ATOM 1304 O O . SER B 1 49 ? 11.477 -13.672 11.148 1 38.12 49 SER B O 1
ATOM 1306 N N . SER B 1 50 ? 11.867 -11.766 11.023 1 37.38 50 SER B N 1
ATOM 1307 C CA . SER B 1 50 ? 10.953 -12.055 12.125 1 37.38 50 SER B CA 1
ATOM 1308 C C . SER B 1 50 ? 9.547 -12.344 11.609 1 37.38 50 SER B C 1
ATOM 1310 O O . SER B 1 50 ? 8.969 -11.539 10.883 1 37.38 50 SER B O 1
ATOM 1312 N N . ASN B 1 51 ? 9.156 -13.555 11.328 1 39.81 51 ASN B N 1
ATOM 1313 C CA . ASN B 1 51 ? 8.094 -14.508 11.039 1 39.81 51 ASN B CA 1
ATOM 1314 C C . ASN B 1 51 ? 6.828 -14.195 11.828 1 39.81 51 ASN B C 1
ATOM 1316 O O . ASN B 1 51 ? 6.695 -14.602 12.984 1 39.81 51 ASN B O 1
ATOM 1320 N N . ASP B 1 52 ? 6.258 -13.062 11.961 1 44.19 52 ASP B N 1
ATOM 1321 C CA . ASP B 1 52 ? 5.051 -13.32 12.742 1 44.19 52 ASP B CA 1
ATOM 1322 C C . ASP B 1 52 ? 3.877 -13.68 11.828 1 44.19 52 ASP B C 1
ATOM 1324 O O . ASP B 1 52 ? 3.357 -12.82 11.117 1 44.19 52 ASP B O 1
ATOM 1328 N N . PRO B 1 53 ? 3.691 -14.922 11.383 1 44.16 53 PRO B N 1
ATOM 1329 C CA . PRO B 1 53 ? 2.59 -15.539 10.633 1 44.16 53 PRO B CA 1
ATOM 1330 C C . PRO B 1 53 ? 1.229 -14.961 11.016 1 44.16 53 PRO B C 1
ATOM 1332 O O . PRO B 1 53 ? 0.243 -15.18 10.305 1 44.16 53 PRO B O 1
ATOM 1335 N N . ARG B 1 54 ? 1.145 -14.359 12.133 1 45.06 54 ARG B N 1
ATOM 1336 C CA . ARG B 1 54 ? -0.13 -13.977 12.734 1 45.06 54 ARG B CA 1
ATOM 1337 C C . ARG B 1 54 ? -0.614 -12.641 12.188 1 45.06 54 ARG B C 1
ATOM 1339 O O . ARG B 1 54 ? -1.573 -12.062 12.703 1 45.06 54 ARG B O 1
ATOM 1346 N N . GLU B 1 55 ? -0.071 -12.266 11.008 1 62.28 55 GLU B N 1
ATOM 1347 C CA . GLU B 1 55 ? -0.476 -10.938 10.57 1 62.28 55 GLU B CA 1
ATOM 1348 C C . GLU B 1 55 ? -1.85 -10.969 9.906 1 62.28 55 GLU B C 1
ATOM 1350 O O . GLU B 1 55 ? -2.109 -11.812 9.047 1 62.28 55 GLU B O 1
ATOM 1355 N N . LEU B 1 56 ? -2.797 -10.281 10.461 1 70.5 56 LEU B N 1
ATOM 1356 C CA . LEU B 1 56 ? -4.18 -10.211 10.008 1 70.5 56 LEU B CA 1
ATOM 1357 C C . LEU B 1 56 ? -4.312 -9.25 8.828 1 70.5 56 LEU B C 1
ATOM 1359 O O . LEU B 1 56 ? -5.316 -9.281 8.109 1 70.5 56 LEU B O 1
ATOM 1363 N N . TYR B 1 57 ? -3.209 -8.594 8.562 1 82.56 57 TYR B N 1
ATOM 1364 C CA . TYR B 1 57 ? -3.264 -7.562 7.535 1 82.56 57 TYR B CA 1
ATOM 1365 C C . TYR B 1 57 ? -1.99 -7.562 6.699 1 82.56 57 TYR B C 1
ATOM 1367 O O . TYR B 1 57 ? -0.932 -7.988 7.164 1 82.56 57 TYR B O 1
ATOM 1375 N N . LEU B 1 58 ? -2.211 -7.168 5.539 1 84.88 58 LEU B N 1
ATOM 1376 C CA . LEU B 1 58 ? -1.051 -6.809 4.73 1 84.88 58 LEU B CA 1
ATOM 1377 C C . LEU B 1 58 ? -0.731 -5.324 4.863 1 84.88 58 LEU B C 1
ATOM 1379 O O . LEU B 1 58 ? -1.551 -4.477 4.508 1 84.88 58 LEU B O 1
ATOM 1383 N N . GLY B 1 59 ? 0.369 -5.051 5.367 1 87 59 GLY B N 1
ATOM 1384 C CA . GLY B 1 59 ? 0.835 -3.674 5.422 1 87 59 GLY B CA 1
ATOM 1385 C C . GLY B 1 59 ? 1.725 -3.297 4.25 1 87 59 GLY B C 1
ATOM 1386 O O . GLY B 1 59 ? 2.65 -4.035 3.906 1 87 59 GLY B O 1
ATOM 1387 N N . LEU B 1 60 ? 1.32 -2.197 3.678 1 86.19 60 LEU B N 1
ATOM 1388 C CA . LEU B 1 60 ? 2.127 -1.662 2.586 1 86.19 60 LEU B CA 1
ATOM 1389 C C . LEU B 1 60 ? 2.707 -0.301 2.955 1 86.19 60 LEU B C 1
ATOM 1391 O O . LEU B 1 60 ? 2.033 0.517 3.584 1 86.19 60 LEU B O 1
ATOM 1395 N N . TYR B 1 61 ? 3.93 -0.162 2.521 1 83.94 61 TYR B N 1
ATOM 1396 C CA . TYR B 1 61 ? 4.66 1.048 2.887 1 83.94 61 TYR B CA 1
ATOM 1397 C C . TYR B 1 61 ? 5.199 1.752 1.648 1 83.94 61 TYR B C 1
ATOM 1399 O O . TYR B 1 61 ? 5.637 1.101 0.697 1 83.94 61 TYR B O 1
ATOM 1407 N N . GLY B 1 62 ? 5.141 3.043 1.705 1 84.94 62 GLY B N 1
ATOM 1408 C CA . GLY B 1 62 ? 5.738 3.838 0.644 1 84.94 62 GLY B CA 1
ATOM 1409 C C . GLY B 1 62 ? 6.219 5.199 1.115 1 84.94 62 GLY B C 1
ATOM 1410 O O . GLY B 1 62 ? 5.879 5.633 2.217 1 84.94 62 GLY B O 1
ATOM 1411 N N . TYR B 1 63 ? 7.145 5.695 0.396 1 77.06 63 TYR B N 1
ATOM 1412 C CA . TYR B 1 63 ? 7.762 6.965 0.761 1 77.06 63 TYR B CA 1
ATOM 1413 C C . TYR B 1 63 ? 7.605 7.988 -0.36 1 77.06 63 TYR B C 1
ATOM 1415 O O . TYR B 1 63 ? 7.684 7.641 -1.54 1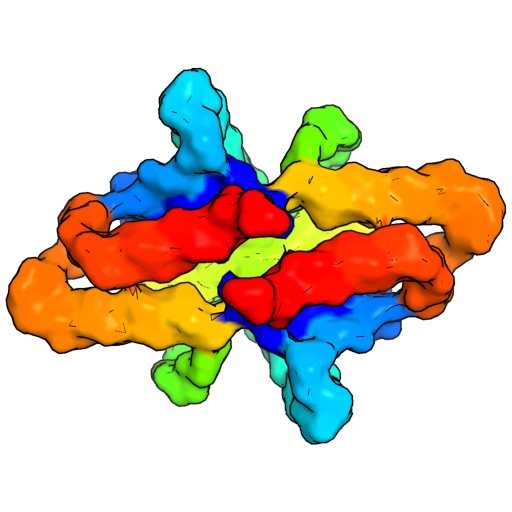 77.06 63 TYR B O 1
ATOM 1423 N N . VAL B 1 64 ? 7.262 9.195 0.109 1 68.88 64 VAL B N 1
ATOM 1424 C CA . VAL B 1 64 ? 7.328 10.305 -0.84 1 68.88 64 VAL B CA 1
ATOM 1425 C C . VAL B 1 64 ? 8.711 10.945 -0.792 1 68.88 64 VAL B C 1
ATOM 1427 O O . VAL B 1 64 ? 9.102 11.523 0.223 1 68.88 64 VAL B O 1
ATOM 1430 N N . THR B 1 65 ? 9.531 10.656 -1.749 1 62.06 65 THR B N 1
ATOM 1431 C CA . THR B 1 65 ? 10.977 10.867 -1.841 1 62.06 65 THR B CA 1
ATOM 1432 C C . THR B 1 65 ? 11.352 12.25 -1.319 1 62.06 65 THR B C 1
ATOM 1434 O O . THR B 1 65 ? 12.227 12.383 -0.462 1 62.06 65 THR B O 1
ATOM 1437 N N . ASN B 1 66 ? 10.867 13.32 -1.722 1 65.38 66 ASN B N 1
ATOM 1438 C CA . ASN B 1 66 ? 11.43 14.625 -1.406 1 65.38 66 ASN B CA 1
ATOM 1439 C C . ASN B 1 66 ? 10.938 15.141 -0.055 1 65.38 66 ASN B C 1
ATOM 1441 O O . ASN B 1 66 ? 11.5 16.078 0.5 1 65.38 66 ASN B O 1
ATOM 1445 N N . THR B 1 67 ? 10.133 14.391 0.615 1 72.12 67 THR B N 1
ATOM 1446 C CA . THR B 1 67 ? 9.531 14.922 1.832 1 72.12 67 THR B CA 1
ATOM 1447 C C . THR B 1 67 ? 9.828 14.016 3.023 1 72.12 67 THR B C 1
ATOM 1449 O O . THR B 1 67 ? 9.602 14.406 4.172 1 72.12 67 THR B O 1
ATOM 1452 N N . LYS B 1 68 ? 10.523 12.828 2.809 1 78.12 68 LYS B N 1
ATOM 1453 C CA . LYS B 1 68 ? 10.742 11.82 3.84 1 78.12 68 LYS B CA 1
ATOM 1454 C C . LYS B 1 68 ? 9.438 11.477 4.562 1 78.12 68 LYS B C 1
ATOM 1456 O O . LYS B 1 68 ? 9.438 11.227 5.77 1 78.12 68 LYS B O 1
ATOM 1461 N N . ILE B 1 69 ? 8.406 11.711 3.91 1 87 69 ILE B N 1
ATOM 1462 C CA . ILE B 1 69 ? 7.094 11.328 4.414 1 87 69 ILE B CA 1
ATOM 1463 C C . ILE B 1 69 ? 6.785 9.891 4.008 1 87 69 ILE B C 1
ATOM 1465 O O . ILE B 1 69 ? 7.043 9.492 2.871 1 87 69 ILE B O 1
ATOM 1469 N N . LYS B 1 70 ? 6.266 9.141 5.023 1 87.81 70 LYS B N 1
ATOM 1470 C CA . LYS B 1 70 ? 5.957 7.73 4.809 1 87.81 70 LYS B CA 1
ATOM 1471 C C . LYS B 1 70 ? 4.449 7.484 4.84 1 87.81 70 LYS B C 1
ATOM 1473 O O . LYS B 1 70 ? 3.729 8.125 5.609 1 87.81 70 LYS B O 1
ATOM 1478 N N . PHE B 1 71 ? 4.07 6.613 3.93 1 91.69 71 PHE B N 1
ATOM 1479 C CA . PHE B 1 71 ? 2.691 6.141 3.93 1 91.69 71 PHE B CA 1
ATOM 1480 C C . PHE B 1 71 ? 2.625 4.672 4.344 1 91.69 71 PHE B C 1
ATOM 1482 O O . PHE B 1 71 ? 3.459 3.867 3.93 1 91.69 71 PHE B O 1
ATOM 1489 N N . VAL B 1 72 ? 1.639 4.398 5.16 1 92.38 72 VAL B N 1
ATOM 1490 C CA . VAL B 1 72 ? 1.333 3.016 5.504 1 92.38 72 VAL B CA 1
ATOM 1491 C C . VAL B 1 72 ? -0.137 2.723 5.215 1 92.38 72 VAL B C 1
ATOM 1493 O O . VAL B 1 72 ? -1.021 3.463 5.648 1 92.38 72 VAL B O 1
ATOM 1496 N N . VAL B 1 73 ? -0.375 1.752 4.484 1 93.62 73 VAL B N 1
ATOM 1497 C CA . VAL B 1 73 ? -1.734 1.299 4.211 1 93.62 73 VAL B CA 1
ATOM 1498 C C . VAL B 1 73 ? -1.858 -0.188 4.531 1 93.62 73 VAL B C 1
ATOM 1500 O O . VAL B 1 73 ? -1.006 -0.989 4.141 1 93.62 73 VAL B O 1
ATOM 1503 N N . MET B 1 74 ? -2.941 -0.554 5.211 1 93.19 74 MET B N 1
ATOM 1504 C CA . MET B 1 74 ? -3.152 -1.945 5.598 1 93.19 74 MET B CA 1
ATOM 1505 C C . MET B 1 74 ? -4.418 -2.502 4.957 1 93.19 74 MET B C 1
ATOM 1507 O O . MET B 1 74 ? -5.473 -1.862 4.992 1 93.19 74 MET B O 1
ATOM 1511 N N . PHE B 1 75 ? -4.262 -3.631 4.391 1 92.38 75 PHE B N 1
ATOM 1512 C CA . PHE B 1 75 ? -5.363 -4.309 3.715 1 92.38 75 PHE B CA 1
ATOM 1513 C C . PHE B 1 75 ? -5.668 -5.645 4.383 1 92.38 75 PHE B C 1
ATOM 1515 O O . PHE B 1 75 ? -4.797 -6.508 4.48 1 92.38 75 PHE B O 1
ATOM 1522 N N . ARG B 1 76 ? -6.938 -5.82 4.695 1 91.19 76 ARG B N 1
ATOM 1523 C CA . ARG B 1 76 ? -7.336 -7.098 5.277 1 91.19 76 ARG B CA 1
ATOM 1524 C C . ARG B 1 76 ? -7.773 -8.078 4.195 1 91.19 76 ARG B C 1
ATOM 1526 O O . ARG B 1 76 ? -7.309 -9.219 4.156 1 91.19 76 ARG B O 1
ATOM 1533 N N . LYS B 1 77 ? -8.641 -7.703 3.27 1 92.06 77 LYS B N 1
ATOM 1534 C CA . LYS B 1 77 ? -9.188 -8.586 2.244 1 92.06 77 LYS B CA 1
ATOM 1535 C C . LYS B 1 77 ? -8.094 -9.102 1.316 1 92.06 77 LYS B C 1
ATOM 1537 O O . LYS B 1 77 ? -8.086 -10.273 0.937 1 92.06 77 LYS B O 1
ATOM 1542 N N . LEU B 1 78 ? -7.172 -8.289 0.966 1 93.19 78 LEU B N 1
ATOM 1543 C CA . LEU B 1 78 ? -6.059 -8.703 0.119 1 93.19 78 LEU B CA 1
ATOM 1544 C C . LEU B 1 78 ? -5.188 -9.734 0.827 1 93.19 78 LEU B C 1
ATOM 1546 O O . LEU B 1 78 ? -4.785 -10.727 0.222 1 93.19 78 LEU B O 1
ATOM 1550 N N . HIS B 1 79 ? -4.988 -9.453 2.057 1 90.56 79 HIS B N 1
ATOM 1551 C CA . HIS B 1 79 ? -4.219 -10.398 2.855 1 90.56 79 HIS B CA 1
ATOM 1552 C C . HIS B 1 79 ? -4.891 -11.766 2.889 1 90.56 79 HIS B C 1
ATOM 1554 O O . HIS B 1 79 ? -4.246 -12.789 2.637 1 90.56 79 HIS B O 1
ATOM 1560 N N . VAL B 1 80 ? -6.117 -11.719 3.207 1 92.44 80 VAL B N 1
ATOM 1561 C CA . VAL B 1 80 ? -6.887 -12.953 3.32 1 92.44 80 VAL B CA 1
ATOM 1562 C C . VAL B 1 80 ? -6.922 -13.664 1.97 1 92.44 80 VAL B C 1
ATOM 1564 O O . VAL B 1 80 ? -6.715 -14.875 1.894 1 92.44 80 VAL B O 1
ATOM 1567 N N . ALA B 1 81 ? -7.176 -12.945 0.899 1 93.44 81 ALA B N 1
ATOM 1568 C CA . ALA B 1 81 ? -7.223 -13.539 -0.435 1 93.44 81 ALA B CA 1
ATOM 1569 C C . ALA B 1 81 ? -5.898 -14.203 -0.79 1 93.44 81 ALA B C 1
ATOM 1571 O O . ALA B 1 81 ? -5.875 -15.312 -1.33 1 93.44 81 ALA B O 1
ATOM 1572 N N . TYR B 1 82 ? -4.832 -13.57 -0.474 1 93.06 82 TYR B N 1
ATOM 1573 C CA . TYR B 1 82 ? -3.52 -14.133 -0.776 1 93.06 82 TYR B CA 1
ATOM 1574 C C . TYR B 1 82 ? -3.26 -15.383 0.053 1 93.06 82 TYR B C 1
ATOM 1576 O O . TYR B 1 82 ? -2.799 -16.406 -0.473 1 93.06 82 TYR B O 1
ATOM 1584 N N . THR B 1 83 ? -3.486 -15.305 1.334 1 89.88 83 THR B N 1
ATOM 1585 C CA . THR B 1 83 ? -3.244 -16.438 2.23 1 89.88 83 THR B CA 1
ATOM 1586 C C . THR B 1 83 ? -4.094 -17.641 1.83 1 89.88 83 THR B C 1
ATOM 1588 O O . THR B 1 83 ? -3.625 -18.781 1.876 1 89.88 83 THR B O 1
ATOM 1591 N N . ASP B 1 84 ? -5.359 -17.375 1.507 1 92.31 84 ASP B N 1
ATOM 1592 C CA . ASP B 1 84 ? -6.23 -18.453 1.047 1 92.31 84 ASP B CA 1
ATOM 1593 C C . ASP B 1 84 ? -5.664 -19.125 -0.204 1 92.31 84 ASP B C 1
ATOM 1595 O O . ASP B 1 84 ? -5.676 -20.359 -0.319 1 92.31 84 ASP B O 1
ATOM 1599 N N . MET B 1 85 ? -5.223 -18.297 -1.128 1 92.19 85 MET B N 1
ATOM 1600 C CA . MET B 1 85 ? -4.633 -18.812 -2.357 1 92.19 85 MET B CA 1
ATOM 1601 C C . MET B 1 85 ? -3.354 -19.594 -2.061 1 92.19 85 MET B C 1
ATOM 1603 O O . MET B 1 85 ? -3.148 -20.688 -2.59 1 92.19 85 MET B O 1
ATOM 1607 N N . PHE B 1 86 ? -2.51 -19.031 -1.254 1 86.38 86 PHE B N 1
ATOM 1608 C CA . PHE B 1 86 ? -1.221 -19.625 -0.915 1 86.38 86 PHE B CA 1
ATOM 1609 C C . PHE B 1 86 ? -1.407 -20.984 -0.25 1 86.38 86 PHE B C 1
ATOM 1611 O O . PHE B 1 86 ? -0.63 -21.922 -0.491 1 86.38 86 PHE B O 1
ATOM 1618 N N . CYS B 1 87 ? -2.436 -21.062 0.581 1 89.19 87 CYS B N 1
ATOM 1619 C CA . CYS B 1 87 ? -2.68 -22.297 1.313 1 89.19 87 CYS B CA 1
ATOM 1620 C C . CYS B 1 87 ? -3.48 -23.281 0.469 1 89.19 87 CYS B C 1
ATOM 1622 O O . CYS B 1 87 ? -3.836 -24.359 0.94 1 89.19 87 CYS B O 1
ATOM 1624 N N . ASN B 1 88 ? -3.812 -23 -0.748 1 89.44 88 ASN B N 1
ATOM 1625 C CA . ASN B 1 88 ? -4.469 -23.891 -1.703 1 89.44 88 ASN B CA 1
ATOM 1626 C C . ASN B 1 88 ? -3.51 -24.953 -2.232 1 89.44 88 ASN B C 1
ATOM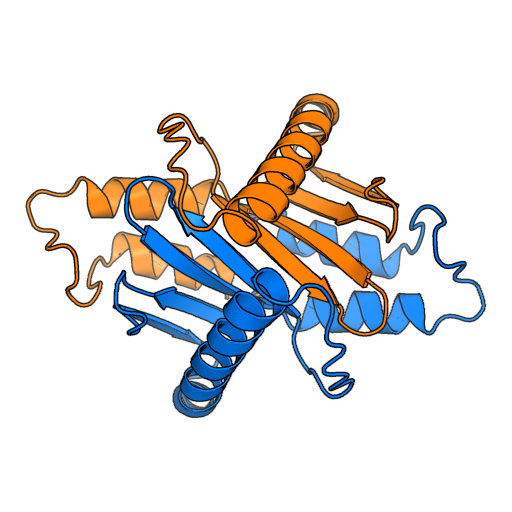 1628 O O . ASN B 1 88 ? -2.408 -24.641 -2.684 1 89.44 88 ASN B O 1
ATOM 1632 N N . PRO B 1 89 ? -3.855 -26.297 -2.141 1 90.12 89 PRO B N 1
ATOM 1633 C CA . PRO B 1 89 ? -2.99 -27.391 -2.604 1 90.12 89 PRO B CA 1
ATOM 1634 C C . PRO B 1 89 ? -2.646 -27.281 -4.086 1 90.12 89 PRO B C 1
ATOM 1636 O O . PRO B 1 89 ? -1.677 -27.875 -4.547 1 90.12 89 PRO B O 1
ATOM 1639 N N . PHE B 1 90 ? -3.416 -26.547 -4.809 1 89.75 90 PHE B N 1
ATOM 1640 C CA . PHE B 1 90 ? -3.211 -26.406 -6.246 1 89.75 90 PHE B CA 1
ATOM 1641 C C . PHE B 1 90 ? -2.334 -25.203 -6.562 1 89.75 90 PHE B C 1
ATOM 1643 O O . PHE B 1 90 ? -2.08 -24.906 -7.73 1 89.75 90 PHE B O 1
ATOM 1650 N N . TYR B 1 91 ? -2.018 -24.469 -5.539 1 89 91 TYR B N 1
ATOM 1651 C CA . TYR B 1 91 ? -1.147 -23.312 -5.742 1 89 91 TYR B CA 1
ATOM 1652 C C . TYR B 1 91 ? 0.317 -23.734 -5.777 1 89 91 TYR B C 1
ATOM 1654 O O . TYR B 1 91 ? 0.771 -24.5 -4.918 1 89 91 TYR B O 1
ATOM 1662 N N . ASN B 1 92 ? 1.063 -23.391 -6.789 1 87.94 92 ASN B N 1
ATOM 1663 C CA . ASN B 1 92 ? 2.502 -23.625 -6.891 1 87.94 92 ASN B CA 1
ATOM 1664 C C . ASN B 1 92 ? 3.285 -22.328 -6.672 1 87.94 92 ASN B C 1
ATOM 1666 O O . ASN B 1 92 ? 3.303 -21.453 -7.543 1 87.94 92 ASN B O 1
ATOM 1670 N N . PRO B 1 93 ? 3.984 -22.297 -5.566 1 84.31 93 PRO B N 1
ATOM 1671 C CA . PRO B 1 93 ? 4.754 -21.094 -5.297 1 84.31 93 PRO B CA 1
ATOM 1672 C C . PRO B 1 93 ? 5.77 -20.781 -6.395 1 84.31 93 PRO B C 1
ATOM 1674 O O . PRO B 1 93 ? 6.461 -21.672 -6.875 1 84.31 93 PRO B O 1
ATOM 1677 N N . GLY B 1 94 ? 5.859 -19.516 -6.754 1 86.19 94 GLY B N 1
ATOM 1678 C CA . GLY B 1 94 ? 6.816 -19.125 -7.777 1 86.19 94 GLY B CA 1
ATOM 1679 C C . GLY B 1 94 ? 6.223 -19.109 -9.172 1 86.19 94 GLY B C 1
ATOM 1680 O O . GLY B 1 94 ? 6.855 -18.625 -10.117 1 86.19 94 GLY B O 1
ATOM 1681 N N . GLU B 1 95 ? 5.051 -19.734 -9.305 1 91.44 95 GLU B N 1
ATOM 1682 C CA . GLU B 1 95 ? 4.359 -19.688 -10.586 1 91.44 95 GLU B CA 1
ATOM 1683 C C . GLU B 1 95 ? 3.379 -18.516 -10.648 1 91.44 95 GLU B C 1
ATOM 1685 O O . GLU B 1 95 ? 3.035 -17.938 -9.617 1 91.44 95 GLU B O 1
ATOM 1690 N N . ASN B 1 96 ? 2.93 -18.203 -11.898 1 94.06 96 ASN B N 1
ATOM 1691 C CA . ASN B 1 96 ? 1.956 -17.141 -12.07 1 94.06 96 ASN B CA 1
ATOM 1692 C C . ASN B 1 96 ? 0.68 -17.406 -11.273 1 94.06 96 ASN B C 1
ATOM 1694 O O . ASN B 1 96 ? 0.216 -18.547 -11.211 1 94.06 96 ASN B O 1
ATOM 1698 N N . ILE B 1 97 ? 0.225 -16.375 -10.68 1 94.62 97 ILE B N 1
ATOM 1699 C CA . ILE B 1 97 ? -1.014 -16.484 -9.914 1 94.62 97 ILE B CA 1
ATOM 1700 C C . ILE B 1 97 ? -2.201 -16.562 -10.875 1 94.62 97 ILE B C 1
ATOM 1702 O O . ILE B 1 97 ? -2.404 -15.672 -11.695 1 94.62 97 ILE B O 1
ATOM 1706 N N . THR B 1 98 ? -2.98 -17.609 -10.734 1 92.31 98 THR B N 1
ATOM 1707 C CA . THR B 1 98 ? -4.125 -17.812 -11.617 1 92.31 98 THR B CA 1
ATOM 1708 C C . THR B 1 98 ? -5.414 -17.938 -10.805 1 92.31 98 THR B C 1
ATOM 1710 O O . THR B 1 98 ? -6.48 -18.203 -11.367 1 92.31 98 THR B O 1
ATOM 1713 N N . SER B 1 99 ? -5.332 -17.734 -9.523 1 94.06 99 SER B N 1
ATOM 1714 C CA . SER B 1 99 ? -6.504 -17.812 -8.656 1 94.06 99 SER B CA 1
ATOM 1715 C C . SER B 1 99 ? -7.539 -16.766 -9.039 1 94.06 99 SER B C 1
ATOM 1717 O O . SER B 1 99 ? -7.27 -15.562 -8.953 1 94.06 99 SER B O 1
ATOM 1719 N N . ARG B 1 100 ? -8.703 -17.219 -9.352 1 93.81 100 ARG B N 1
ATOM 1720 C CA . ARG B 1 100 ? -9.773 -16.312 -9.75 1 93.81 100 ARG B CA 1
ATOM 1721 C C . ARG B 1 100 ? -10.258 -15.484 -8.562 1 93.81 100 ARG B C 1
ATOM 1723 O O . ARG B 1 100 ? -10.594 -14.305 -8.711 1 93.81 100 ARG B O 1
ATOM 1730 N N . ILE B 1 101 ? -10.367 -16.156 -7.445 1 94.75 101 ILE B N 1
ATOM 1731 C CA . ILE B 1 101 ? -10.828 -15.469 -6.242 1 94.75 101 ILE B CA 1
ATOM 1732 C C . ILE B 1 101 ? -9.875 -14.328 -5.898 1 94.75 101 ILE B C 1
ATOM 1734 O O . ILE B 1 101 ? -10.305 -13.219 -5.582 1 94.75 101 ILE B O 1
ATOM 1738 N N . PHE B 1 102 ? -8.547 -14.531 -6 1 96 102 PHE B N 1
ATOM 1739 C CA . PHE B 1 102 ? -7.555 -13.5 -5.738 1 96 102 PHE B CA 1
ATOM 1740 C C . PHE B 1 102 ? -7.684 -12.352 -6.738 1 96 102 PHE B C 1
ATOM 1742 O O . PHE B 1 102 ? -7.691 -11.188 -6.355 1 96 102 PHE B O 1
ATOM 1749 N N . GLU B 1 103 ? -7.828 -12.773 -7.926 1 95.38 103 GLU B N 1
ATOM 1750 C CA . GLU B 1 103 ? -7.957 -11.766 -8.977 1 95.38 103 GLU B CA 1
ATOM 1751 C C . GLU B 1 103 ? -9.18 -10.875 -8.742 1 95.38 103 GLU B C 1
ATOM 1753 O O . GLU B 1 103 ? -9.109 -9.664 -8.922 1 95.38 103 GLU B O 1
ATOM 1758 N N . ARG B 1 104 ? -10.25 -11.469 -8.359 1 95.56 104 ARG B N 1
ATOM 1759 C CA . ARG B 1 104 ? -11.461 -10.711 -8.094 1 95.56 104 ARG B CA 1
ATOM 1760 C C . ARG B 1 104 ? -11.258 -9.727 -6.949 1 95.56 104 ARG B C 1
ATOM 1762 O O . ARG B 1 104 ? -11.742 -8.594 -7 1 95.56 104 ARG B O 1
ATOM 1769 N N . THR B 1 105 ? -10.562 -10.164 -5.945 1 94.44 105 THR B N 1
ATOM 1770 C CA . THR B 1 105 ? -10.266 -9.289 -4.816 1 94.44 105 THR B CA 1
ATOM 1771 C C . THR B 1 105 ? -9.445 -8.086 -5.266 1 94.44 105 THR B C 1
ATOM 1773 O O . THR B 1 105 ? -9.734 -6.953 -4.883 1 94.44 105 THR B O 1
ATOM 1776 N N . VAL B 1 106 ? -8.469 -8.359 -6.117 1 95.19 106 VAL B N 1
ATOM 1777 C CA . VAL B 1 106 ? -7.609 -7.293 -6.621 1 95.19 106 VAL B CA 1
ATOM 1778 C C . VAL B 1 106 ? -8.43 -6.324 -7.469 1 95.19 106 VAL B C 1
ATOM 1780 O O . VAL B 1 106 ? -8.297 -5.105 -7.332 1 95.19 106 VAL B O 1
ATOM 1783 N N . ILE B 1 107 ? -9.281 -6.875 -8.305 1 93.38 107 ILE B N 1
ATOM 1784 C CA . ILE B 1 107 ? -10.125 -6.047 -9.164 1 93.38 107 ILE B CA 1
ATOM 1785 C C . ILE B 1 107 ? -11.016 -5.156 -8.305 1 93.38 107 ILE B C 1
ATOM 1787 O O . ILE B 1 107 ? -11.234 -3.986 -8.625 1 93.38 107 ILE B O 1
ATOM 1791 N N . GLY B 1 108 ? -11.484 -5.652 -7.227 1 92.5 108 GLY B N 1
ATOM 1792 C CA . GLY B 1 108 ? -12.305 -4.879 -6.309 1 92.5 108 GLY B CA 1
ATOM 1793 C C . GLY B 1 108 ? -11.578 -3.68 -5.723 1 92.5 108 GLY B C 1
ATOM 1794 O O . GLY B 1 108 ? -12.203 -2.66 -5.414 1 92.5 108 GLY B O 1
ATOM 1795 N N . MET B 1 109 ? -10.305 -3.789 -5.641 1 91.88 109 MET B N 1
ATOM 1796 C CA . MET B 1 109 ? -9.492 -2.713 -5.082 1 91.88 109 MET B CA 1
ATOM 1797 C C . MET B 1 109 ? -9.242 -1.623 -6.121 1 91.88 109 MET B C 1
ATOM 1799 O O . MET B 1 109 ? -8.82 -0.518 -5.781 1 91.88 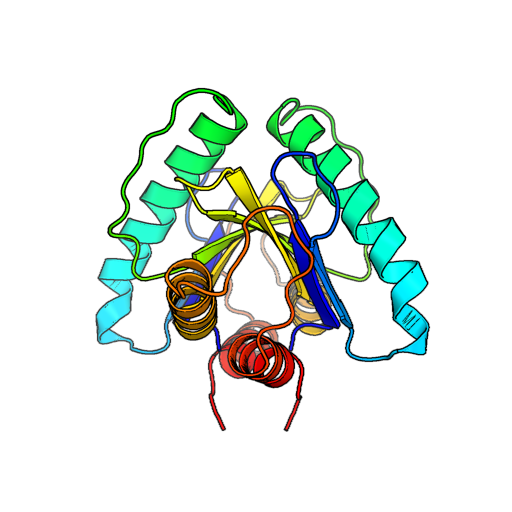109 MET B O 1
ATOM 1803 N N . MET B 1 110 ? -9.492 -1.988 -7.367 1 90.19 110 MET B N 1
ATOM 1804 C CA . MET B 1 110 ? -9.195 -1.063 -8.461 1 90.19 110 MET B CA 1
ATOM 1805 C C . MET B 1 110 ? -10.453 -0.344 -8.922 1 90.19 110 MET B C 1
ATOM 1807 O O . MET B 1 110 ? -10.383 0.576 -9.734 1 90.19 110 MET B O 1
ATOM 1811 N N . LYS B 1 111 ? -11.742 -0.854 -8.727 1 75.06 111 LYS B N 1
ATOM 1812 C CA . LYS B 1 111 ? -13.008 -0.338 -9.25 1 75.06 111 LYS B CA 1
ATOM 1813 C C . LYS B 1 111 ? -13.508 0.842 -8.43 1 75.06 111 LYS B C 1
ATOM 1815 O O . LYS B 1 111 ? -13.336 0.868 -7.207 1 75.06 111 LYS B O 1
ATOM 1820 N N . GLN B 1 112 ? -13.43 2.066 -8.984 1 58.16 112 GLN B N 1
ATOM 1821 C CA . GLN B 1 112 ? -14.141 3.217 -8.43 1 58.16 112 GLN B CA 1
ATOM 1822 C C . GLN B 1 112 ? -15.656 3.051 -8.586 1 58.16 112 GLN B C 1
ATOM 1824 O O . GLN B 1 112 ? -16.156 2.844 -9.688 1 58.16 112 GLN B O 1
ATOM 1829 N N . ASP B 1 113 ? -16.328 2.096 -7.887 1 41.25 113 ASP B N 1
ATOM 1830 C CA . ASP B 1 113 ? -17.75 2.357 -8.094 1 41.25 113 ASP B CA 1
ATOM 1831 C C . ASP B 1 113 ? -18.047 3.85 -7.992 1 41.25 113 ASP B C 1
ATOM 1833 O O . ASP B 1 113 ? -17.406 4.57 -7.227 1 41.25 113 ASP B O 1
#

Secondary structure (DSSP, 8-state):
-EEEEEEE-TTS-EEEEEESSGGGHHHHHHHHHHHHHHHHHHHHTSS-----TT-SSEEEEEEETTTTEEEEEEEHHHHHHHHHHHT-TT--TTSPP--HHHHHHHHHHH---/-EEEEEEE-TTS-EEEEEESSGGGHHHHHHHHHHHHHHHHHHHHTTT-----TT-SSEEEEEEEGGGTEEEEEEEHHHHHHHHHHHT-TT--TTSPP--HHHHHHHHHHH---